Protein AF-A0A4Y7LC06-F1 (afdb_monomer_lite)

Structure (mmCIF, N/CA/C/O backbone):
data_AF-A0A4Y7LC06-F1
#
_entry.id   AF-A0A4Y7LC06-F1
#
loop_
_atom_site.group_PDB
_atom_site.id
_atom_site.type_symbol
_atom_site.label_atom_id
_atom_site.label_alt_id
_atom_site.label_comp_id
_atom_site.label_asym_id
_atom_site.label_entity_id
_atom_site.label_seq_id
_atom_site.pdbx_PDB_ins_code
_atom_site.Cartn_x
_atom_site.Cartn_y
_atom_site.Cartn_z
_atom_site.occupancy
_atom_site.B_iso_or_equiv
_atom_site.auth_seq_id
_atom_site.auth_comp_id
_atom_site.auth_asym_id
_atom_site.auth_atom_id
_atom_site.pdbx_PDB_model_num
ATOM 1 N N . MET A 1 1 ? 37.841 -42.557 -13.475 1.00 41.66 1 MET A N 1
ATOM 2 C CA . MET A 1 1 ? 38.876 -41.665 -14.045 1.00 41.66 1 MET A CA 1
ATOM 3 C C . MET A 1 1 ? 38.587 -40.273 -13.483 1.00 41.66 1 MET A C 1
ATOM 5 O O . MET A 1 1 ? 37.568 -39.723 -13.863 1.00 41.66 1 MET A O 1
ATOM 9 N N . ALA A 1 2 ? 39.237 -39.720 -12.454 1.00 34.81 2 ALA A N 1
ATOM 10 C CA . ALA A 1 2 ? 40.499 -40.018 -11.750 1.00 34.81 2 ALA A CA 1
ATOM 11 C C . ALA A 1 2 ? 41.802 -39.528 -12.432 1.00 34.81 2 ALA A C 1
ATOM 13 O O . ALA A 1 2 ? 42.422 -40.303 -13.153 1.00 34.81 2 ALA A O 1
ATOM 14 N N . ALA A 1 3 ? 42.177 -38.262 -12.164 1.00 33.59 3 ALA A N 1
ATOM 15 C CA . ALA A 1 3 ? 43.531 -37.651 -12.100 1.00 33.59 3 ALA A CA 1
ATOM 16 C C . ALA A 1 3 ? 43.371 -36.160 -11.667 1.00 33.59 3 ALA A C 1
ATOM 18 O O . ALA A 1 3 ? 42.481 -35.518 -12.215 1.00 33.59 3 ALA A O 1
ATOM 19 N N . THR A 1 4 ? 44.034 -35.483 -10.708 1.00 39.62 4 THR A N 1
ATOM 20 C CA . THR A 1 4 ? 45.055 -35.748 -9.652 1.00 39.62 4 THR A CA 1
ATOM 21 C C . THR A 1 4 ? 46.545 -35.395 -9.876 1.00 39.62 4 THR A C 1
ATOM 23 O O . THR A 1 4 ? 47.398 -36.266 -9.719 1.00 39.62 4 THR A O 1
ATOM 26 N N . SER A 1 5 ? 46.881 -34.108 -10.084 1.00 36.34 5 SER A N 1
ATOM 27 C CA . SER A 1 5 ? 48.151 -33.493 -9.607 1.00 36.34 5 SER A CA 1
ATOM 28 C C . SER A 1 5 ? 48.035 -31.951 -9.513 1.00 36.34 5 SER A C 1
ATOM 30 O O . SER A 1 5 ? 47.376 -31.363 -10.361 1.00 36.34 5 SER A O 1
ATOM 32 N N . SER A 1 6 ? 48.500 -31.170 -8.520 1.00 37.31 6 SER A N 1
ATOM 33 C CA . SER A 1 6 ? 49.391 -31.287 -7.336 1.00 37.31 6 SER A CA 1
ATOM 34 C C . SER A 1 6 ? 50.893 -30.992 -7.534 1.00 37.31 6 SER A C 1
ATOM 36 O O . SER A 1 6 ? 51.572 -31.807 -8.149 1.00 37.31 6 SER A O 1
ATOM 38 N N . LEU A 1 7 ? 51.374 -29.887 -6.924 1.00 32.91 7 LEU A N 1
ATOM 39 C CA . LEU A 1 7 ? 52.716 -29.520 -6.371 1.00 32.91 7 LEU A CA 1
ATOM 40 C C . LEU A 1 7 ? 52.819 -27.960 -6.411 1.00 32.91 7 LEU A C 1
ATOM 42 O O . LEU A 1 7 ? 52.351 -27.375 -7.379 1.00 32.91 7 LEU A O 1
ATOM 46 N N . GLN A 1 8 ? 53.205 -27.163 -5.394 1.00 36.34 8 GLN A N 1
ATOM 47 C CA . GLN A 1 8 ? 54.357 -27.153 -4.455 1.00 36.34 8 GLN A CA 1
ATOM 48 C C . GLN A 1 8 ? 55.712 -26.855 -5.146 1.00 36.34 8 GLN A C 1
ATOM 50 O O . GLN A 1 8 ? 55.973 -27.402 -6.205 1.00 36.34 8 GLN A O 1
ATOM 55 N N . SER A 1 9 ? 56.649 -26.044 -4.616 1.00 33.81 9 SER A N 1
ATOM 56 C CA . SER A 1 9 ? 56.829 -25.42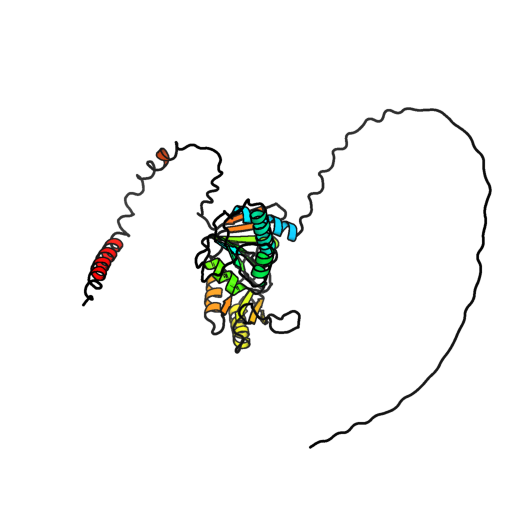0 -3.275 1.00 33.81 9 SER A CA 1
ATOM 57 C C . SER A 1 9 ? 57.890 -24.275 -3.293 1.00 33.81 9 SER A C 1
ATOM 59 O O . SER A 1 9 ? 58.442 -23.995 -4.352 1.00 33.81 9 SER A O 1
ATOM 61 N N . ARG A 1 10 ? 58.250 -23.746 -2.097 1.00 34.06 10 ARG A N 1
ATOM 62 C CA . ARG A 1 10 ? 59.425 -22.897 -1.710 1.00 34.06 10 A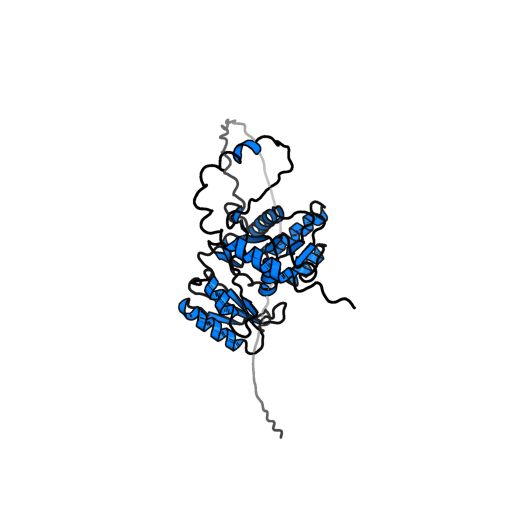RG A CA 1
ATOM 63 C C . ARG A 1 10 ? 59.182 -21.369 -1.753 1.00 34.06 10 ARG A C 1
ATOM 65 O O . ARG A 1 10 ? 58.688 -20.884 -2.756 1.00 34.06 10 ARG A O 1
ATOM 72 N N . THR A 1 11 ? 59.322 -20.552 -0.686 1.00 33.53 11 THR A N 1
ATOM 73 C CA . THR A 1 11 ? 60.319 -20.372 0.425 1.00 33.53 11 THR A CA 1
ATOM 74 C C . THR A 1 11 ? 61.598 -19.634 -0.034 1.00 33.53 11 THR A C 1
ATOM 76 O O . THR A 1 11 ? 62.078 -19.970 -1.106 1.00 33.53 11 THR A O 1
ATOM 79 N N . SER A 1 12 ? 62.244 -18.702 0.697 1.00 33.72 12 SER A N 1
ATOM 80 C CA . SER A 1 12 ? 62.282 -18.417 2.156 1.00 33.72 12 SER A CA 1
ATOM 81 C C . SER A 1 12 ? 62.932 -17.046 2.523 1.00 33.72 12 SER A C 1
ATOM 83 O O . SER A 1 12 ? 63.690 -16.507 1.729 1.00 33.72 12 SER A O 1
ATOM 85 N N . SER A 1 13 ? 62.805 -16.628 3.806 1.00 33.72 13 SER A N 1
ATOM 86 C CA . SER A 1 13 ? 63.851 -15.928 4.619 1.00 33.72 13 SER A CA 1
ATOM 87 C C . SER A 1 13 ? 64.182 -14.431 4.327 1.00 33.72 13 SER A C 1
ATOM 89 O O . SER A 1 13 ? 64.109 -14.013 3.184 1.00 33.72 13 SER A O 1
ATOM 91 N N . LEU A 1 14 ? 64.621 -13.561 5.269 1.00 33.22 14 LEU A N 1
ATOM 92 C CA . LEU A 1 14 ? 64.774 -13.598 6.750 1.00 33.22 14 LEU A CA 1
ATOM 93 C C . LEU A 1 14 ? 65.149 -12.189 7.321 1.00 33.22 14 LEU A C 1
ATOM 95 O O . LEU A 1 14 ? 65.617 -11.350 6.561 1.00 33.22 14 LEU A O 1
ATOM 99 N N . LYS A 1 15 ? 65.132 -12.040 8.670 1.00 32.53 15 LYS A N 1
ATOM 100 C CA . LYS A 1 15 ? 65.885 -11.058 9.526 1.00 32.53 15 LYS A CA 1
ATOM 101 C C . LYS A 1 15 ? 65.464 -9.559 9.510 1.00 32.53 15 LYS A C 1
ATOM 103 O O . LYS A 1 15 ? 64.993 -9.073 8.497 1.00 32.53 15 LYS A O 1
ATOM 108 N N . SER A 1 16 ? 65.660 -8.748 10.574 1.00 32.84 16 SER A N 1
ATOM 109 C CA . SER A 1 16 ? 65.869 -9.006 12.031 1.00 32.84 16 SER A CA 1
ATOM 110 C C . SER A 1 16 ? 65.991 -7.711 12.879 1.00 32.84 16 SER A C 1
ATOM 112 O O . SER A 1 16 ? 66.685 -6.811 12.424 1.00 32.84 16 SER A O 1
ATOM 114 N N . ALA A 1 17 ? 65.552 -7.742 14.159 1.00 32.31 17 ALA A N 1
ATOM 115 C CA . ALA A 1 17 ? 66.131 -7.013 15.329 1.00 32.31 17 ALA A CA 1
ATOM 116 C C . ALA A 1 17 ? 66.090 -5.445 15.348 1.00 32.31 17 ALA A C 1
ATOM 118 O O . ALA A 1 17 ? 65.985 -4.824 14.305 1.00 32.31 17 ALA A O 1
ATOM 119 N N . SER A 1 18 ? 66.183 -4.703 16.475 1.00 32.09 18 SER A N 1
ATOM 120 C CA . SER A 1 18 ? 66.097 -5.004 17.928 1.00 32.09 18 SER A CA 1
ATOM 121 C C . SER A 1 18 ? 65.899 -3.724 18.784 1.00 32.09 18 SER A C 1
ATOM 123 O O . SER A 1 18 ? 66.402 -2.675 18.414 1.00 32.09 18 SER A O 1
ATOM 125 N N . ARG A 1 19 ? 65.281 -3.876 19.975 1.00 32.53 19 ARG A N 1
ATOM 126 C CA . ARG A 1 19 ? 65.479 -3.157 21.275 1.00 32.53 19 ARG A CA 1
ATOM 127 C C . ARG A 1 19 ? 65.781 -1.635 21.328 1.00 32.53 19 ARG A C 1
ATOM 129 O O . ARG A 1 19 ? 66.843 -1.215 20.891 1.00 32.53 19 ARG A O 1
ATOM 136 N N . SER A 1 20 ? 65.050 -0.904 22.190 1.00 30.00 20 SER A N 1
ATOM 137 C CA . SER A 1 20 ? 65.580 -0.437 23.503 1.00 30.00 20 SER A CA 1
ATOM 138 C C . SER A 1 20 ? 64.478 0.096 24.455 1.00 30.00 20 SER A C 1
ATOM 140 O O . SER A 1 20 ? 63.329 0.236 24.047 1.00 30.00 20 SER A O 1
ATOM 142 N N . ILE A 1 21 ? 64.830 0.358 25.723 1.00 33.25 21 ILE A N 1
ATOM 143 C CA . ILE A 1 21 ? 63.991 0.833 26.855 1.00 33.25 21 ILE A CA 1
ATOM 144 C C . ILE A 1 21 ? 64.755 1.957 27.585 1.00 33.25 21 ILE A C 1
ATOM 146 O O . ILE A 1 21 ? 65.973 1.838 27.675 1.00 33.25 21 ILE A O 1
ATOM 150 N N . TYR A 1 22 ? 64.091 2.971 28.172 1.00 32.50 22 TYR A N 1
ATOM 151 C CA . TYR A 1 22 ? 64.662 3.765 29.286 1.00 32.50 22 TYR A CA 1
ATOM 152 C C . TYR A 1 22 ? 63.609 4.454 30.190 1.00 32.50 22 TYR A C 1
ATOM 154 O O . TYR A 1 22 ? 62.507 4.765 29.744 1.00 32.50 22 TYR A O 1
ATOM 162 N N . ASN A 1 23 ? 63.983 4.703 31.458 1.00 32.28 23 ASN A N 1
ATOM 163 C CA . ASN A 1 23 ? 63.172 5.277 32.559 1.00 32.28 23 ASN A CA 1
ATOM 164 C C . ASN A 1 23 ? 63.919 6.522 33.161 1.00 32.28 23 ASN A C 1
ATOM 166 O O . ASN A 1 23 ? 64.975 6.866 32.639 1.00 32.28 23 ASN A O 1
ATOM 170 N N . ASN A 1 24 ? 63.542 7.248 34.236 1.00 33.00 24 ASN A N 1
ATOM 171 C CA . ASN A 1 24 ? 62.557 7.079 35.327 1.00 33.00 24 ASN A CA 1
ATOM 172 C C . ASN A 1 24 ? 62.270 8.431 36.062 1.00 33.00 24 ASN A C 1
ATOM 174 O O . ASN A 1 24 ? 63.055 9.363 35.922 1.00 33.00 24 ASN A O 1
ATOM 178 N N . GLY A 1 25 ? 61.258 8.485 36.949 1.00 30.22 25 GLY A N 1
ATOM 179 C CA . GLY A 1 25 ? 61.059 9.539 37.980 1.00 30.22 25 GLY A CA 1
ATOM 180 C C . GLY A 1 25 ? 60.097 10.680 37.581 1.00 30.22 25 GLY A C 1
ATOM 181 O O . GLY A 1 25 ? 60.185 11.166 36.463 1.00 30.22 25 GLY A O 1
ATOM 182 N N . ILE A 1 26 ? 59.099 11.161 38.351 1.00 33.81 26 ILE A N 1
ATOM 183 C CA . ILE A 1 26 ? 58.617 11.018 39.758 1.00 33.81 26 ILE A CA 1
ATOM 184 C C . ILE A 1 26 ? 59.292 11.903 40.839 1.00 33.81 26 ILE A C 1
ATOM 186 O O . ILE A 1 26 ? 60.291 11.484 41.416 1.00 33.81 26 ILE A O 1
ATOM 190 N N . SER A 1 27 ? 58.654 13.042 41.200 1.00 31.34 27 SER A N 1
ATOM 191 C CA . SER A 1 27 ? 58.489 13.690 42.551 1.00 31.34 27 SER A CA 1
ATOM 192 C C . SER A 1 27 ? 58.108 15.192 42.395 1.00 31.34 27 SER A C 1
ATOM 194 O O . SER A 1 27 ? 58.502 15.772 41.393 1.00 31.34 27 SER A O 1
ATOM 196 N N . ARG A 1 28 ? 57.245 15.894 43.171 1.00 33.03 28 ARG A N 1
ATOM 197 C CA . ARG A 1 28 ? 56.933 16.009 44.633 1.00 33.03 28 ARG A CA 1
ATOM 198 C C . ARG A 1 28 ? 57.889 16.981 45.382 1.00 33.03 28 ARG A C 1
ATOM 200 O O . ARG A 1 28 ? 59.085 16.821 45.203 1.00 33.03 28 ARG A O 1
ATOM 207 N N . LEU A 1 29 ? 57.479 17.960 46.225 1.00 31.02 29 LEU A N 1
ATOM 208 C CA . LEU A 1 29 ? 56.162 18.419 46.766 1.00 31.02 29 LEU A CA 1
ATOM 209 C C . LEU A 1 29 ? 56.228 19.878 47.364 1.00 31.02 29 LEU A C 1
ATOM 211 O O . LEU A 1 29 ? 57.275 20.238 47.877 1.00 31.02 29 LEU A O 1
ATOM 215 N N . ILE A 1 30 ? 55.117 20.658 47.309 1.00 34.25 30 ILE A N 1
ATOM 216 C CA . ILE A 1 30 ? 54.429 21.514 48.355 1.00 34.25 30 ILE A CA 1
ATOM 217 C C . ILE A 1 30 ? 55.247 22.207 49.504 1.00 34.25 30 ILE A C 1
ATOM 219 O O . ILE A 1 30 ? 56.066 21.506 50.089 1.00 34.25 30 ILE A O 1
ATOM 223 N N . PRO A 1 31 ? 54.912 23.431 50.042 1.00 54.59 31 PRO A N 1
ATOM 224 C CA . PRO A 1 31 ? 54.140 24.627 49.576 1.00 54.59 31 PRO A CA 1
ATOM 225 C C . PRO A 1 31 ? 54.774 26.005 50.011 1.00 54.59 31 PRO A C 1
ATOM 227 O O . PRO A 1 31 ? 55.947 26.042 50.355 1.00 54.59 31 PRO A O 1
ATOM 230 N N . HIS A 1 32 ? 54.013 27.129 50.044 1.00 32.09 32 HIS A N 1
ATOM 231 C CA . HIS A 1 32 ? 53.816 28.048 51.214 1.00 32.09 32 HIS A CA 1
ATOM 232 C C . HIS A 1 32 ? 52.899 29.273 50.882 1.00 32.09 32 HIS A C 1
ATOM 234 O O . HIS A 1 32 ? 52.640 29.547 49.713 1.00 32.09 32 HIS A O 1
ATOM 240 N N . SER A 1 33 ? 52.385 29.985 51.907 1.00 33.66 33 SER A N 1
ATOM 241 C CA . SER A 1 33 ? 51.390 31.102 51.857 1.00 33.66 33 SER A CA 1
ATOM 242 C C . SER A 1 33 ? 51.498 31.981 53.136 1.00 33.66 33 SER A C 1
ATOM 244 O O . SER A 1 33 ? 52.243 31.563 54.026 1.00 33.66 33 SER A O 1
ATOM 246 N N . PRO A 1 34 ? 50.699 33.061 53.379 1.00 59.28 34 PRO A N 1
ATOM 247 C CA . PRO A 1 34 ? 49.912 33.980 52.525 1.00 59.28 34 PRO A CA 1
ATOM 248 C C . PRO A 1 34 ? 50.381 35.467 52.726 1.00 59.28 34 PRO A C 1
ATOM 250 O O . PRO A 1 34 ? 51.534 35.648 53.118 1.00 59.28 34 PRO A O 1
ATOM 253 N N . PRO A 1 35 ? 49.581 36.539 52.460 1.00 43.22 35 PRO A N 1
ATOM 254 C CA . PRO A 1 35 ? 48.642 37.055 53.485 1.00 43.22 35 PRO A CA 1
ATOM 255 C C . PRO A 1 35 ? 47.345 37.738 52.958 1.00 43.22 35 PRO A C 1
ATOM 257 O O . PRO A 1 35 ? 47.127 37.899 51.761 1.00 43.22 35 PRO A O 1
ATOM 260 N N . SER A 1 36 ? 46.479 38.157 53.890 1.00 32.28 36 SER A N 1
ATOM 261 C CA . SER A 1 36 ? 45.318 39.060 53.713 1.00 32.28 36 SER A CA 1
ATOM 262 C C . SER A 1 36 ? 45.717 40.531 54.026 1.00 32.28 36 SER A C 1
ATOM 264 O O . SER A 1 36 ? 46.860 40.761 54.404 1.00 32.28 36 SER A O 1
ATOM 266 N N . THR A 1 37 ? 44.934 41.615 53.879 1.00 32.94 37 THR A N 1
ATOM 267 C CA . THR A 1 37 ? 43.474 41.899 53.870 1.00 32.94 37 THR A CA 1
ATOM 268 C C . THR A 1 37 ? 43.180 43.201 53.089 1.00 32.94 37 THR A C 1
ATOM 270 O O . THR A 1 37 ? 44.091 44.006 52.927 1.00 32.94 37 THR A O 1
ATOM 273 N N . LEU A 1 38 ? 41.913 43.468 52.712 1.00 30.36 38 LEU A N 1
ATOM 274 C CA . LEU A 1 38 ? 41.230 44.776 52.901 1.00 30.36 38 LEU A CA 1
ATOM 275 C C . LEU A 1 38 ? 39.738 44.726 52.484 1.00 30.36 38 LEU A C 1
ATOM 277 O O . LEU A 1 38 ? 39.325 43.845 51.733 1.00 30.36 38 LEU A O 1
ATOM 281 N N . LYS A 1 39 ? 38.925 45.672 52.981 1.00 36.88 39 LYS A N 1
ATOM 282 C CA . LYS A 1 39 ? 37.512 45.915 52.603 1.00 36.88 39 LYS A CA 1
ATOM 283 C C . LYS A 1 39 ? 37.340 47.381 52.194 1.00 36.88 39 LYS A C 1
ATOM 285 O O . LYS A 1 39 ? 37.920 48.235 52.856 1.00 36.88 39 LYS A O 1
ATOM 290 N N . LEU A 1 40 ? 36.456 47.688 51.240 1.00 32.84 40 LEU A N 1
ATOM 291 C CA . LEU A 1 40 ? 35.862 49.030 51.105 1.00 32.84 40 LEU A CA 1
ATOM 292 C C . LEU A 1 40 ? 34.395 48.966 50.620 1.00 32.84 40 LEU A C 1
ATOM 294 O O . LEU A 1 40 ? 33.858 47.876 50.436 1.00 32.84 40 LEU A O 1
ATOM 298 N N . HIS A 1 41 ? 33.724 50.121 50.544 1.00 31.56 41 HIS A N 1
ATOM 299 C CA . HIS A 1 41 ? 32.260 50.248 50.655 1.00 31.56 41 HIS A CA 1
ATOM 300 C C . HIS A 1 41 ? 31.473 50.384 49.331 1.00 31.56 41 HIS A C 1
ATOM 302 O O . HIS A 1 41 ? 32.032 50.527 48.248 1.00 31.56 41 HIS A O 1
ATOM 308 N N . HIS A 1 42 ? 30.142 50.324 49.473 1.00 34.62 42 HIS A N 1
ATOM 309 C CA . HIS A 1 42 ? 29.103 50.414 48.442 1.00 34.62 42 HIS A CA 1
ATOM 310 C C . HIS A 1 42 ? 29.256 51.540 47.403 1.00 34.62 42 HIS A C 1
ATOM 312 O O . HIS A 1 42 ? 29.542 52.682 47.747 1.00 34.62 42 HIS A O 1
ATOM 318 N N . HIS A 1 43 ? 28.775 51.252 46.190 1.00 34.88 43 HIS A N 1
ATOM 319 C CA . HIS A 1 43 ? 27.889 52.166 45.464 1.00 34.88 43 HIS A CA 1
ATOM 320 C C . HIS A 1 43 ? 26.713 51.378 44.870 1.00 34.88 43 HIS A C 1
ATOM 322 O O . HIS A 1 43 ? 26.908 50.399 44.155 1.00 34.88 43 HIS A O 1
ATOM 328 N N . THR A 1 44 ? 25.483 51.796 45.165 1.00 37.56 44 THR A N 1
ATOM 329 C CA . THR A 1 44 ? 24.260 51.238 44.568 1.00 37.56 44 THR A CA 1
ATOM 330 C C . THR A 1 44 ? 23.894 52.017 43.310 1.00 37.56 44 THR A C 1
ATOM 332 O O . THR A 1 44 ? 23.539 53.191 43.405 1.00 37.56 44 THR A O 1
ATOM 335 N N . GLN A 1 45 ? 23.932 51.369 42.145 1.00 40.94 45 GLN A N 1
ATOM 336 C CA . GLN A 1 45 ? 23.307 51.886 40.924 1.00 40.94 45 GLN A CA 1
ATOM 337 C C . GLN A 1 45 ? 22.006 51.125 40.649 1.00 40.94 45 GLN A C 1
ATOM 339 O O . GLN A 1 45 ? 21.982 49.896 40.659 1.00 40.94 45 GLN A O 1
ATOM 344 N N . SER A 1 46 ? 20.917 51.856 40.415 1.00 39.53 46 SER A N 1
ATOM 345 C CA . SER A 1 46 ? 19.606 51.290 40.088 1.00 39.53 46 SER A CA 1
ATOM 346 C C . SER A 1 46 ? 19.559 50.839 38.626 1.00 39.53 46 SER A C 1
ATOM 348 O O . SER A 1 46 ? 19.454 51.672 37.723 1.00 39.53 46 SER A O 1
ATOM 350 N N . SER A 1 47 ? 19.609 49.531 38.377 1.00 39.62 47 SER A N 1
ATOM 351 C CA . SER A 1 47 ? 19.431 48.977 37.034 1.00 39.62 47 SER A CA 1
ATOM 352 C C . SER A 1 47 ? 17.956 49.017 36.619 1.00 39.62 47 SER A C 1
ATOM 354 O O . SER A 1 47 ? 17.093 48.378 37.223 1.00 39.62 47 SER A O 1
ATOM 356 N N . LEU A 1 48 ? 17.654 49.765 35.556 1.00 39.03 48 LEU A N 1
ATOM 357 C CA . LEU A 1 48 ? 16.336 49.739 34.923 1.00 39.03 48 LEU A CA 1
ATOM 358 C C . LEU A 1 48 ? 16.147 48.385 34.229 1.00 39.03 48 LEU A C 1
ATOM 360 O O . LEU A 1 48 ? 16.841 48.067 33.264 1.00 39.03 48 LEU A O 1
ATOM 364 N N . SER A 1 49 ? 15.215 47.574 34.733 1.00 42.50 49 SER A N 1
ATOM 365 C CA . SER A 1 49 ? 14.949 46.240 34.192 1.00 42.50 49 SER A CA 1
ATOM 366 C C . SER A 1 49 ? 14.179 46.332 32.871 1.00 42.50 49 SER A C 1
ATOM 368 O O . SER A 1 49 ? 12.948 46.394 32.843 1.00 42.50 49 SER A O 1
ATOM 370 N N . ILE A 1 50 ? 14.916 46.339 31.758 1.00 46.88 50 ILE A N 1
ATOM 371 C CA . ILE A 1 50 ? 14.342 46.121 30.430 1.00 46.88 50 ILE A CA 1
ATOM 372 C C . ILE A 1 50 ? 13.832 44.678 30.390 1.00 46.88 50 ILE A C 1
ATOM 374 O O . ILE A 1 50 ? 14.619 43.731 30.397 1.00 46.88 50 ILE A O 1
ATOM 378 N N . LYS A 1 51 ? 12.507 44.502 30.335 1.00 47.59 51 LYS A N 1
ATOM 379 C CA . LYS A 1 51 ? 11.901 43.195 30.066 1.00 47.59 51 LYS A CA 1
ATOM 380 C C . LYS A 1 51 ? 12.261 42.775 28.643 1.00 47.59 51 LYS A C 1
ATOM 382 O O . LYS A 1 51 ? 11.651 43.247 27.686 1.00 47.59 51 LYS A O 1
ATOM 387 N N . ALA A 1 52 ? 13.243 41.887 28.513 1.00 45.53 52 ALA A N 1
ATOM 388 C CA . ALA A 1 52 ? 13.482 41.188 27.263 1.00 45.53 52 ALA A CA 1
ATOM 389 C C . ALA A 1 52 ? 12.204 40.432 26.875 1.00 45.53 52 ALA A C 1
ATOM 391 O O . ALA A 1 52 ? 11.689 39.634 27.662 1.00 45.53 52 ALA A O 1
ATOM 392 N N . PHE A 1 53 ? 11.688 40.685 25.672 1.00 46.53 53 PHE A N 1
ATOM 393 C CA . PHE A 1 53 ? 10.679 39.811 25.090 1.00 46.53 53 PHE A CA 1
ATOM 394 C C . PHE A 1 53 ? 11.328 38.445 24.884 1.00 46.53 53 PHE A C 1
ATOM 396 O O . PHE A 1 53 ? 12.334 38.333 24.181 1.00 46.53 53 PHE A O 1
ATOM 403 N N . SER A 1 54 ? 10.771 37.414 25.514 1.00 50.94 54 SER A N 1
ATOM 404 C CA . SER A 1 54 ? 11.175 36.035 25.264 1.00 50.94 54 SER A CA 1
ATOM 405 C C . SER A 1 54 ? 10.980 35.732 23.782 1.00 50.94 54 SER A C 1
ATOM 407 O O . SER A 1 54 ? 9.853 35.805 23.285 1.00 50.94 54 SER A O 1
ATOM 409 N N . SER A 1 55 ? 12.065 35.389 23.089 1.00 52.56 55 SER A N 1
ATOM 410 C CA . SER A 1 55 ? 12.002 34.830 21.739 1.00 52.56 55 SER A CA 1
ATOM 411 C C . SER A 1 55 ? 11.000 33.670 21.704 1.00 52.56 55 SER A C 1
ATOM 413 O O . SER A 1 55 ? 10.981 32.893 22.667 1.00 52.56 55 SER A O 1
ATOM 415 N N . PRO A 1 56 ? 10.194 33.513 20.635 1.00 53.91 56 PRO A N 1
ATOM 416 C CA . PRO A 1 56 ? 9.319 32.355 20.509 1.00 53.91 56 PRO A CA 1
ATOM 417 C C . PRO A 1 56 ? 10.151 31.080 20.670 1.00 53.91 56 PRO A C 1
ATOM 419 O O . PRO A 1 56 ? 11.228 30.954 20.082 1.00 53.91 56 PRO A O 1
ATOM 422 N N . SER A 1 57 ? 9.674 30.161 21.510 1.00 50.03 57 SER A N 1
ATOM 423 C CA . SER A 1 57 ? 10.308 28.855 21.696 1.00 50.03 57 SER A CA 1
ATOM 424 C C . SER A 1 57 ? 10.449 28.168 20.336 1.00 50.03 57 SER A C 1
ATOM 426 O O . SER A 1 57 ? 9.468 28.179 19.585 1.00 50.03 57 SER A O 1
ATOM 428 N N . PRO A 1 58 ? 11.608 27.570 20.005 1.00 56.84 58 PRO A N 1
ATOM 429 C CA . PRO A 1 58 ? 11.781 26.906 18.721 1.00 56.84 58 PRO A CA 1
ATOM 430 C C . PRO A 1 58 ? 10.719 25.817 18.565 1.00 56.84 58 PRO A C 1
ATOM 432 O O . PRO A 1 58 ? 10.602 24.933 19.416 1.00 56.84 58 PRO A O 1
ATOM 435 N N . THR A 1 59 ? 9.933 25.903 17.491 1.00 60.16 59 THR A N 1
ATOM 436 C CA . THR A 1 59 ? 8.933 24.892 17.141 1.00 60.16 59 THR A CA 1
ATOM 437 C C . THR A 1 59 ? 9.622 23.525 17.081 1.00 60.16 59 THR A C 1
ATOM 439 O O . THR A 1 59 ? 10.670 23.427 16.433 1.00 60.16 59 THR A O 1
ATOM 442 N N . PRO A 1 60 ? 9.102 22.480 17.753 1.00 70.25 60 PRO A N 1
ATOM 443 C CA . PRO A 1 60 ? 9.752 21.177 17.759 1.00 70.25 60 PRO A CA 1
ATOM 444 C C . PRO A 1 60 ? 9.887 20.651 16.327 1.00 70.25 60 PRO A C 1
ATOM 446 O O . PRO A 1 60 ? 8.917 20.618 15.570 1.00 70.25 60 PRO A O 1
ATOM 449 N N . ILE A 1 61 ? 11.106 20.257 15.956 1.00 81.31 61 ILE A N 1
ATOM 450 C CA . ILE A 1 61 ? 11.396 19.687 14.640 1.00 81.31 61 ILE A CA 1
ATOM 451 C C . ILE A 1 61 ? 10.820 18.270 14.622 1.00 81.31 61 ILE A C 1
ATOM 453 O O . ILE A 1 61 ? 11.430 17.349 15.160 1.00 81.31 61 ILE A O 1
ATOM 457 N N . LEU A 1 62 ? 9.635 18.117 14.030 1.00 85.75 62 LEU A N 1
ATOM 458 C CA . LEU A 1 62 ? 8.974 16.823 13.874 1.00 85.75 62 LEU A CA 1
ATOM 459 C C . LEU A 1 62 ? 9.831 15.896 13.002 1.00 85.75 62 LEU A C 1
ATOM 461 O O . LEU A 1 62 ? 10.240 16.268 11.898 1.00 85.75 62 LEU A O 1
ATOM 465 N N . THR A 1 63 ? 10.094 14.686 13.491 1.00 90.62 63 THR A N 1
ATOM 466 C CA . THR A 1 63 ? 10.717 13.622 12.697 1.00 90.62 63 THR A CA 1
ATOM 467 C C . THR A 1 63 ? 9.686 12.956 11.782 1.00 90.62 63 THR A C 1
ATOM 469 O O . THR A 1 63 ? 8.477 13.129 11.947 1.00 90.62 63 THR A O 1
ATOM 472 N N . GLN A 1 64 ? 10.138 12.144 10.819 1.00 87.12 64 GLN A N 1
ATOM 473 C CA . GLN A 1 64 ? 9.210 11.400 9.960 1.00 87.12 64 GLN A CA 1
ATOM 474 C C . GLN A 1 64 ? 8.329 10.428 10.767 1.00 87.12 64 GLN A C 1
ATOM 476 O O . GLN A 1 64 ? 7.175 10.214 10.409 1.00 87.12 64 GLN A O 1
ATOM 481 N N . ASP A 1 65 ? 8.838 9.859 11.863 1.00 90.19 65 ASP A N 1
ATOM 482 C CA . ASP A 1 65 ? 8.062 8.944 12.707 1.00 90.19 65 ASP A CA 1
ATOM 483 C C . ASP A 1 65 ? 7.071 9.693 13.615 1.00 90.19 65 ASP A C 1
ATOM 485 O O . ASP A 1 65 ? 5.977 9.181 13.853 1.00 90.19 65 ASP A O 1
ATOM 489 N N . ASP A 1 66 ? 7.367 10.939 14.012 1.00 91.62 66 ASP A N 1
ATOM 490 C CA . ASP A 1 66 ? 6.366 11.823 14.628 1.00 91.62 66 ASP A CA 1
ATOM 491 C C . ASP A 1 66 ? 5.223 12.117 13.646 1.00 91.62 66 ASP A C 1
ATOM 493 O O . ASP A 1 66 ? 4.057 11.988 14.011 1.00 91.62 66 ASP A O 1
ATOM 497 N N . LEU A 1 67 ? 5.535 12.444 12.383 1.00 90.69 67 LEU A N 1
ATOM 498 C CA . LEU A 1 67 ? 4.522 12.673 11.342 1.00 90.69 67 LEU A CA 1
ATOM 499 C C . LEU A 1 67 ? 3.675 11.416 11.083 1.00 90.69 67 LEU A C 1
ATOM 501 O O . LEU A 1 67 ? 2.448 11.506 11.045 1.00 90.69 67 LEU A O 1
ATOM 505 N N . LYS A 1 68 ? 4.293 10.231 10.987 1.00 89.69 68 LYS A N 1
ATOM 506 C CA . LYS A 1 68 ? 3.570 8.952 10.854 1.00 89.69 68 LYS A CA 1
ATOM 507 C C . LYS A 1 68 ? 2.648 8.686 12.040 1.00 89.69 68 LYS A C 1
ATOM 509 O O . LYS A 1 68 ? 1.507 8.272 11.836 1.00 89.69 68 LYS A O 1
ATOM 514 N N . LYS A 1 69 ? 3.114 8.939 13.267 1.00 92.25 69 LYS A N 1
ATOM 515 C CA . LYS A 1 69 ? 2.294 8.793 14.473 1.00 92.25 69 LYS A CA 1
ATOM 516 C C . LYS A 1 69 ? 1.128 9.782 14.479 1.00 92.25 69 LYS A C 1
ATOM 518 O O . LYS A 1 69 ? 0.002 9.374 14.728 1.00 92.25 69 LYS A O 1
ATOM 523 N N . ILE A 1 70 ? 1.371 11.043 14.133 1.00 92.31 70 ILE A N 1
ATOM 524 C CA . ILE A 1 70 ? 0.346 12.089 14.029 1.00 92.31 70 ILE A CA 1
ATOM 525 C C . ILE A 1 70 ? -0.717 11.726 12.970 1.00 92.31 70 ILE A C 1
ATOM 527 O O . ILE A 1 70 ? -1.914 11.875 13.225 1.00 92.31 70 ILE A O 1
ATOM 531 N N . ALA A 1 71 ? -0.315 11.191 11.810 1.00 90.88 71 ALA A N 1
ATOM 532 C CA . ALA A 1 71 ? -1.246 10.671 10.804 1.00 90.88 71 ALA A CA 1
ATOM 533 C C . ALA A 1 71 ? -2.060 9.475 11.335 1.00 90.88 71 ALA A C 1
ATOM 535 O O . ALA A 1 71 ? -3.263 9.391 11.088 1.00 90.88 71 ALA A O 1
ATOM 536 N N . ALA A 1 72 ? -1.432 8.575 12.097 1.00 89.19 72 ALA A N 1
ATOM 537 C CA . ALA A 1 72 ? -2.087 7.412 12.688 1.00 89.19 72 ALA A CA 1
ATOM 538 C C . ALA A 1 72 ? -3.081 7.769 13.809 1.00 89.19 72 ALA A C 1
ATOM 540 O O . ALA A 1 72 ? -4.199 7.252 13.813 1.00 89.19 72 ALA A O 1
ATOM 541 N N . ASP A 1 73 ? -2.718 8.688 14.710 1.00 93.31 73 ASP A N 1
ATOM 542 C CA . ASP A 1 73 ? -3.612 9.239 15.736 1.00 93.31 73 ASP A CA 1
ATOM 543 C C . ASP A 1 73 ? -4.829 9.928 15.077 1.00 93.31 73 ASP A C 1
ATOM 545 O O . ASP A 1 73 ? -5.958 9.769 15.541 1.00 93.31 73 ASP A O 1
ATOM 549 N N . LYS A 1 74 ? -4.645 10.602 13.928 1.00 95.12 74 LYS A N 1
ATOM 550 C CA . LYS A 1 74 ? -5.762 11.155 13.139 1.00 95.12 74 LYS A CA 1
ATOM 551 C C . LYS A 1 74 ? -6.596 10.084 12.422 1.00 95.12 74 LYS A C 1
ATOM 553 O O . LYS A 1 74 ? -7.791 10.279 12.215 1.00 95.12 74 LYS A O 1
ATOM 558 N N . ALA A 1 75 ? -6.007 8.949 12.054 1.00 94.00 75 ALA A N 1
ATOM 559 C CA . ALA A 1 75 ? -6.713 7.865 11.373 1.00 94.00 75 ALA A CA 1
ATOM 560 C C . ALA A 1 75 ? -7.619 7.051 12.306 1.00 94.00 75 ALA A C 1
ATOM 562 O O . ALA A 1 75 ? -8.713 6.649 11.903 1.00 94.00 75 ALA A O 1
ATOM 563 N N . VAL A 1 76 ? -7.231 6.855 13.571 1.00 94.88 76 VAL A N 1
ATOM 564 C CA . VAL A 1 76 ? -8.098 6.159 14.539 1.00 94.88 76 VAL A CA 1
ATOM 565 C C . VAL A 1 76 ? -9.353 6.956 14.913 1.00 94.88 76 VAL A C 1
ATOM 567 O O . VAL A 1 76 ? -10.338 6.352 15.329 1.00 94.88 76 VAL A O 1
ATOM 570 N N . GLU A 1 77 ? -9.408 8.273 14.656 1.00 95.25 77 GLU A N 1
ATOM 571 C CA . GLU A 1 77 ? -10.653 9.057 14.771 1.00 95.25 77 GLU A CA 1
ATOM 572 C C . GLU A 1 77 ? -11.793 8.534 13.877 1.00 95.25 77 GLU A C 1
ATOM 574 O O . GLU A 1 77 ? -12.959 8.857 14.125 1.00 95.25 77 GLU A O 1
ATOM 579 N N . TYR A 1 78 ? -11.490 7.729 12.853 1.00 95.81 78 TYR A N 1
ATOM 580 C CA . TYR A 1 78 ? -12.475 7.110 11.963 1.00 95.81 78 TYR A CA 1
ATOM 581 C C . TYR A 1 78 ? -12.970 5.737 12.452 1.00 95.81 78 TYR A C 1
ATOM 583 O O . TYR A 1 78 ? -14.023 5.284 11.999 1.00 95.81 78 TYR A O 1
ATOM 591 N N . VAL A 1 79 ? -12.266 5.103 13.397 1.00 98.00 79 VAL A N 1
ATOM 592 C CA . VAL A 1 79 ? -12.606 3.786 13.958 1.00 98.00 79 VAL A CA 1
ATOM 593 C C . VAL A 1 79 ? -13.727 3.909 14.993 1.00 98.00 79 VAL A C 1
ATOM 595 O O . VAL A 1 79 ? -13.748 4.828 15.811 1.00 98.00 79 VAL A O 1
ATOM 598 N N . ARG A 1 80 ? -14.679 2.975 14.989 1.00 98.19 80 ARG A N 1
ATOM 599 C CA . ARG A 1 80 ? -15.768 2.885 15.973 1.00 98.19 80 ARG A CA 1
ATOM 600 C C . ARG A 1 80 ? -15.882 1.455 16.485 1.00 98.19 80 ARG A C 1
ATOM 602 O O . ARG A 1 80 ? -15.611 0.517 15.744 1.00 98.19 80 ARG A O 1
ATOM 609 N N . SER A 1 81 ? -16.302 1.298 17.736 1.00 98.50 81 SER A N 1
ATOM 610 C CA . SER A 1 81 ? -16.561 -0.016 18.329 1.00 98.50 81 SER A CA 1
ATOM 611 C C . SER A 1 81 ? -17.572 -0.817 17.502 1.00 98.50 81 SER A C 1
ATOM 613 O O . SER A 1 81 ? -18.538 -0.242 16.996 1.00 98.50 81 SER A O 1
ATOM 615 N N . GLY A 1 82 ? -17.348 -2.125 17.365 1.00 98.44 82 GLY A N 1
ATOM 616 C CA . GLY A 1 82 ? -18.152 -3.011 16.514 1.00 98.44 82 GLY A CA 1
ATOM 617 C C . GLY A 1 82 ? -17.730 -3.080 15.038 1.00 98.44 82 GLY A C 1
ATOM 618 O O . GLY A 1 82 ? -18.383 -3.788 14.276 1.00 98.44 82 GLY A O 1
ATOM 619 N N . MET A 1 83 ? -16.689 -2.351 14.611 1.00 98.69 83 MET A N 1
ATOM 620 C CA . MET A 1 83 ? -16.196 -2.392 13.226 1.00 98.69 83 MET A CA 1
ATOM 621 C C . MET A 1 83 ? -15.311 -3.608 12.931 1.00 98.69 83 MET A C 1
ATOM 623 O O . MET A 1 83 ? -14.446 -3.978 13.730 1.00 98.69 83 MET A O 1
ATOM 627 N N . VAL A 1 84 ? -15.432 -4.125 11.705 1.00 98.81 84 VAL A N 1
ATOM 628 C CA . VAL A 1 84 ? -14.399 -4.975 11.091 1.00 98.81 84 VAL A CA 1
ATOM 629 C C . VAL A 1 84 ? -13.408 -4.085 10.336 1.00 98.81 84 VAL A C 1
ATOM 631 O O . VAL A 1 84 ? -13.810 -3.303 9.469 1.00 98.81 84 VAL A O 1
ATOM 634 N N . LEU A 1 85 ? -12.120 -4.189 10.674 1.00 98.81 85 LEU A N 1
ATOM 635 C CA . LEU A 1 85 ? -11.058 -3.292 10.214 1.00 98.81 85 LEU A CA 1
ATOM 636 C C . LEU A 1 85 ? -10.013 -4.004 9.355 1.00 98.81 85 LEU A C 1
ATOM 638 O O . LEU A 1 85 ? -9.442 -5.010 9.773 1.00 98.81 85 LEU A O 1
ATOM 642 N N . GLY A 1 86 ? -9.682 -3.428 8.201 1.00 98.81 86 GLY A N 1
ATOM 643 C CA . GLY A 1 86 ? -8.500 -3.813 7.434 1.00 98.81 86 GLY A CA 1
ATOM 644 C C . GLY A 1 86 ? -7.253 -3.191 8.057 1.00 98.81 86 GLY A C 1
ATOM 645 O O . GLY A 1 86 ? -7.125 -1.964 8.091 1.00 98.81 86 GLY A O 1
ATOM 646 N N . LEU A 1 87 ? -6.348 -4.024 8.575 1.00 98.81 87 LEU A N 1
ATOM 647 C CA . LEU A 1 87 ? -5.125 -3.583 9.247 1.00 98.81 87 LEU A CA 1
ATOM 648 C C . LEU A 1 87 ? -3.954 -3.590 8.259 1.00 98.81 87 LEU A C 1
ATOM 650 O O . LEU A 1 87 ? -3.495 -4.657 7.848 1.00 98.81 87 LEU A O 1
ATOM 654 N N . GLY A 1 88 ? -3.487 -2.396 7.896 1.00 98.19 88 GLY A N 1
ATOM 655 C CA . GLY A 1 88 ? -2.449 -2.167 6.894 1.00 98.19 88 GLY A CA 1
ATOM 656 C C . GLY A 1 88 ? -1.034 -2.656 7.229 1.00 98.19 88 GLY A C 1
ATOM 657 O O . GLY A 1 88 ? -0.762 -3.141 8.328 1.00 98.19 88 GLY A O 1
ATOM 658 N N . THR A 1 89 ? -0.098 -2.487 6.293 1.00 97.38 89 THR A N 1
ATOM 659 C CA . THR A 1 89 ? 1.294 -2.954 6.383 1.00 97.38 89 THR A CA 1
ATOM 660 C C . THR A 1 89 ? 2.311 -1.823 6.177 1.00 97.38 89 THR A C 1
ATOM 662 O O . THR A 1 89 ? 2.232 -1.023 5.254 1.00 97.38 89 THR A O 1
ATOM 665 N N . GLY A 1 90 ? 3.344 -1.783 7.026 1.00 94.00 90 GLY A N 1
ATOM 666 C CA . GLY A 1 90 ? 4.453 -0.822 6.925 1.00 94.00 90 GLY A CA 1
ATOM 667 C C . GLY A 1 90 ? 4.603 0.060 8.164 1.00 94.00 90 GLY A C 1
ATOM 668 O O . GLY A 1 90 ? 3.920 -0.136 9.165 1.00 94.00 90 GLY A O 1
ATOM 669 N N . SER A 1 91 ? 5.535 1.020 8.131 1.00 92.56 91 SER A N 1
ATOM 670 C CA . SER A 1 91 ? 5.872 1.823 9.322 1.00 92.56 91 SER A CA 1
ATOM 671 C C . SER A 1 91 ? 4.729 2.737 9.777 1.00 92.56 91 SER A C 1
ATOM 673 O O . SER A 1 91 ? 4.459 2.796 10.971 1.00 92.56 91 SER A O 1
ATOM 675 N N . THR A 1 92 ? 4.005 3.383 8.858 1.00 93.38 92 THR A N 1
ATOM 676 C CA . THR A 1 92 ? 2.850 4.231 9.206 1.00 93.38 92 THR A CA 1
ATOM 677 C C . THR A 1 92 ? 1.676 3.409 9.742 1.00 93.38 92 THR A C 1
ATOM 679 O O . THR A 1 92 ? 1.136 3.720 10.803 1.00 93.38 92 THR A O 1
ATOM 682 N N . ALA A 1 93 ? 1.324 2.310 9.067 1.00 95.50 93 ALA A N 1
ATOM 683 C CA . ALA A 1 93 ? 0.253 1.415 9.506 1.00 95.50 93 ALA A CA 1
ATOM 684 C C . ALA A 1 93 ? 0.559 0.757 10.865 1.00 95.50 93 ALA A C 1
ATOM 686 O O . ALA A 1 93 ? -0.339 0.608 11.690 1.00 95.50 93 ALA A O 1
ATOM 687 N N . ALA A 1 94 ? 1.829 0.462 11.165 1.00 97.44 94 ALA A N 1
ATOM 688 C CA . ALA A 1 94 ? 2.231 -0.054 12.471 1.00 97.44 94 ALA A CA 1
ATOM 689 C C . ALA A 1 94 ? 1.899 0.906 13.633 1.00 97.44 94 ALA A C 1
ATOM 691 O O . ALA A 1 94 ? 1.577 0.431 14.726 1.00 97.44 94 ALA A O 1
ATOM 692 N N . PHE A 1 95 ? 1.905 2.231 13.428 1.00 97.50 95 PHE A N 1
ATOM 693 C CA . PHE A 1 95 ? 1.419 3.177 14.442 1.00 97.50 95 PHE A CA 1
ATOM 694 C C . PHE A 1 95 ? -0.105 3.094 14.610 1.00 97.50 95 PHE A C 1
ATOM 696 O O . PHE A 1 95 ? -0.579 3.081 15.744 1.00 97.50 95 PHE A O 1
ATOM 703 N N . VAL A 1 96 ? -0.868 2.946 13.518 1.00 97.75 96 VAL A N 1
ATOM 704 C CA . VAL A 1 96 ? -2.335 2.770 13.562 1.00 97.75 96 VAL A CA 1
ATOM 705 C C . VAL A 1 96 ? -2.706 1.503 14.335 1.00 97.75 96 VAL A C 1
ATOM 707 O O . VAL A 1 96 ? -3.524 1.551 15.251 1.00 97.75 96 VAL A O 1
ATOM 710 N N . VAL A 1 97 ? -2.066 0.376 14.014 1.00 98.44 97 VAL A N 1
ATOM 711 C CA . VAL A 1 97 ? -2.300 -0.920 14.673 1.00 98.44 97 VAL A CA 1
ATOM 712 C C . VAL A 1 97 ? -1.944 -0.846 16.161 1.00 98.44 97 VAL A C 1
ATOM 714 O O . VAL A 1 97 ? -2.738 -1.268 17.000 1.00 98.44 97 VAL A O 1
ATOM 717 N N . SER A 1 98 ? -0.813 -0.221 16.509 1.00 98.25 98 SER A N 1
ATOM 718 C CA . SER A 1 98 ? -0.452 0.048 17.912 1.00 98.25 98 SER A CA 1
ATOM 719 C C . SER A 1 98 ? -1.523 0.875 18.625 1.00 98.25 98 SER A C 1
ATOM 721 O O . SER A 1 98 ? -1.916 0.539 19.741 1.00 98.25 98 SER A O 1
ATOM 723 N N . LYS A 1 99 ? -2.051 1.912 17.963 1.00 97.88 99 LYS A N 1
ATOM 724 C CA . LYS A 1 99 ? -3.048 2.809 18.545 1.00 97.88 99 LYS A CA 1
ATOM 725 C C . LYS A 1 99 ? -4.416 2.151 18.746 1.00 97.88 99 LYS A C 1
ATOM 727 O O . LYS A 1 99 ? -5.059 2.384 19.766 1.00 97.88 99 LYS A O 1
ATOM 732 N N . ILE A 1 100 ? -4.836 1.278 17.830 1.00 98.31 100 ILE A N 1
ATOM 733 C CA . ILE A 1 100 ? -6.035 0.441 18.003 1.00 98.31 100 ILE A CA 1
ATOM 734 C C . ILE A 1 100 ? -5.858 -0.496 19.211 1.00 98.31 100 ILE A C 1
ATOM 736 O O . ILE A 1 100 ? -6.776 -0.626 20.019 1.00 98.31 100 ILE A O 1
ATOM 740 N N . GLY A 1 101 ? -4.667 -1.084 19.385 1.00 98.25 101 GLY A N 1
ATOM 741 C CA . GLY A 1 101 ? -4.322 -1.893 20.560 1.00 98.25 101 GLY A CA 1
ATOM 742 C C . GLY A 1 101 ? -4.379 -1.115 21.882 1.00 98.25 101 GLY A C 1
ATOM 743 O O . GLY A 1 101 ? -4.947 -1.608 22.856 1.00 98.25 101 GLY A O 1
ATOM 744 N N . GLU A 1 102 ? -3.860 0.120 21.920 1.00 98.25 102 GLU A N 1
ATOM 745 C CA . GLU A 1 102 ? -3.995 1.020 23.082 1.00 98.25 102 GLU A CA 1
ATOM 746 C C . GLU A 1 102 ? -5.469 1.248 23.456 1.00 98.25 102 GLU A C 1
ATOM 748 O O . GLU A 1 102 ? -5.845 1.052 24.612 1.00 98.25 102 GLU A O 1
ATOM 753 N N . LEU A 1 103 ? -6.301 1.619 22.476 1.00 98.31 103 LEU A N 1
ATOM 754 C CA . LEU A 1 103 ? -7.709 1.985 22.676 1.00 98.31 103 LEU A CA 1
ATOM 755 C C . LEU A 1 103 ? -8.609 0.791 23.036 1.00 98.31 103 LEU A C 1
ATOM 757 O O . LEU A 1 103 ? -9.588 0.948 23.766 1.00 98.31 103 LEU A O 1
ATOM 761 N N . LEU A 1 104 ? -8.287 -0.414 22.554 1.00 98.38 104 LEU A N 1
ATOM 762 C CA . LEU A 1 104 ? -8.936 -1.652 23.002 1.00 98.38 104 LEU A CA 1
ATOM 763 C C . LEU A 1 104 ? -8.553 -1.989 24.449 1.00 98.38 104 LEU A C 1
ATOM 765 O O . LEU A 1 104 ? -9.403 -2.391 25.241 1.00 98.38 104 LEU A O 1
ATOM 769 N N . LYS A 1 105 ? -7.284 -1.781 24.818 1.00 98.12 105 LYS A N 1
ATOM 770 C CA . LYS A 1 105 ? -6.766 -2.059 26.164 1.00 98.12 105 LYS A CA 1
ATOM 771 C C . LYS A 1 105 ? -7.256 -1.063 27.222 1.00 98.12 105 LYS A C 1
ATOM 773 O O . LYS A 1 105 ? -7.407 -1.452 28.379 1.00 98.12 105 LYS A O 1
ATOM 778 N N . SER A 1 106 ? -7.519 0.193 26.853 1.00 98.00 106 SER A N 1
ATOM 779 C CA . SER A 1 106 ? -8.193 1.171 27.723 1.00 98.00 106 SER A CA 1
ATOM 780 C C . SER A 1 106 ? -9.712 0.962 27.800 1.00 98.00 106 SER A C 1
ATOM 782 O O . SER A 1 106 ? -10.351 1.430 28.743 1.00 98.00 106 SER A O 1
ATOM 784 N N . GLY A 1 107 ? -10.296 0.239 26.837 1.00 97.62 107 GLY A N 1
ATOM 785 C CA . GLY A 1 107 ? -11.738 0.026 26.715 1.00 97.62 107 GLY A CA 1
ATOM 786 C C . GLY A 1 107 ? -12.495 1.197 26.077 1.00 97.62 107 GLY A C 1
ATOM 787 O O . GLY A 1 107 ? -13.725 1.242 26.175 1.00 97.62 107 GLY A O 1
ATOM 788 N N . GLU A 1 108 ? -11.782 2.132 25.440 1.00 97.81 108 GLU A N 1
ATOM 789 C CA . GLU A 1 108 ? -12.348 3.210 24.616 1.00 97.81 108 GLU A CA 1
ATOM 790 C C . GLU A 1 108 ? -12.923 2.662 23.300 1.00 97.81 108 GLU A C 1
ATOM 792 O O . GLU A 1 108 ? -14.015 3.055 22.886 1.00 97.81 108 GLU A O 1
ATOM 797 N N . LEU A 1 109 ? -12.232 1.692 22.690 1.00 97.88 109 LEU A N 1
ATOM 798 C CA . LEU A 1 109 ? -12.761 0.838 21.626 1.00 97.88 109 LEU A CA 1
ATOM 799 C C . LEU A 1 109 ? -13.161 -0.532 22.182 1.00 97.88 109 LEU A C 1
ATOM 801 O O . LEU A 1 109 ? -12.584 -1.024 23.151 1.00 97.88 109 LEU A O 1
ATOM 805 N N . LYS A 1 110 ? -14.168 -1.148 21.556 1.00 98.06 110 LYS A N 1
ATOM 806 C CA . LYS A 1 110 ? -14.708 -2.476 21.896 1.00 98.06 110 LYS A CA 1
ATOM 807 C C . LYS A 1 110 ? -15.148 -3.204 20.633 1.00 98.06 110 LYS A C 1
ATOM 809 O O . LYS A 1 110 ? -15.403 -2.563 19.617 1.00 98.06 110 LYS A O 1
ATOM 814 N N . ASP A 1 111 ? -15.261 -4.526 20.709 1.00 97.88 111 ASP A N 1
ATOM 815 C CA . ASP A 1 111 ? -15.907 -5.350 19.677 1.00 97.88 111 ASP A CA 1
ATOM 816 C C . ASP A 1 111 ? -15.308 -5.162 18.261 1.00 97.88 111 ASP A C 1
ATOM 818 O O . ASP A 1 111 ? -16.009 -5.233 17.257 1.00 97.88 111 ASP A O 1
ATOM 822 N N . ILE A 1 112 ? -14.002 -4.877 18.188 1.00 98.50 112 ILE A N 1
ATOM 823 C CA . ILE A 1 112 ? -13.239 -4.731 16.939 1.00 98.50 112 ILE A CA 1
ATOM 824 C C . ILE A 1 112 ? -12.736 -6.099 16.477 1.00 98.50 112 ILE A C 1
ATOM 826 O O . ILE A 1 112 ? -12.218 -6.864 17.290 1.00 98.50 112 ILE A O 1
ATOM 830 N N . VAL A 1 113 ? -12.795 -6.358 15.169 1.00 98.62 113 VAL A N 1
ATOM 831 C CA . VAL A 1 113 ? -12.108 -7.488 14.520 1.00 98.62 113 VAL A CA 1
ATOM 832 C C . VAL A 1 113 ? -11.151 -6.957 13.455 1.00 98.62 113 VAL A C 1
ATOM 834 O O . VAL A 1 113 ? -11.553 -6.173 12.600 1.00 98.62 113 VAL A O 1
ATOM 837 N N . GLY A 1 114 ? -9.884 -7.367 13.503 1.00 98.75 114 GLY A N 1
ATOM 838 C CA . GLY A 1 114 ? -8.848 -6.983 12.546 1.00 98.75 114 GLY A CA 1
ATOM 839 C C . GLY A 1 114 ? -8.587 -8.046 11.477 1.00 98.75 114 GLY A C 1
ATOM 840 O O . GLY A 1 114 ? -8.396 -9.218 11.797 1.00 98.75 114 GLY A O 1
ATOM 841 N N . ILE A 1 115 ? -8.509 -7.623 10.216 1.00 98.88 115 ILE A N 1
ATOM 842 C CA . ILE A 1 115 ? -8.122 -8.440 9.058 1.00 98.88 115 ILE A CA 1
ATOM 843 C C . ILE A 1 115 ? -6.765 -7.910 8.545 1.00 98.88 115 ILE A C 1
ATOM 845 O O . ILE A 1 115 ? -6.721 -6.814 7.981 1.00 98.88 115 ILE A O 1
ATOM 849 N N . PRO A 1 116 ? -5.636 -8.602 8.787 1.00 98.75 116 PRO A N 1
ATOM 850 C CA . PRO A 1 116 ? -4.302 -8.050 8.537 1.00 98.75 116 PRO A CA 1
ATOM 851 C C . PRO A 1 116 ? -3.809 -8.252 7.098 1.00 98.75 116 PRO A C 1
ATOM 853 O O . PRO A 1 116 ? -3.880 -9.354 6.554 1.00 98.75 116 PRO A O 1
ATOM 856 N N . THR A 1 117 ? -3.215 -7.210 6.505 1.00 98.75 117 THR A N 1
ATOM 857 C CA . THR A 1 117 ? -2.700 -7.251 5.122 1.00 98.75 117 THR A CA 1
ATOM 858 C C . THR A 1 117 ? -1.352 -7.968 4.971 1.00 98.75 117 THR A C 1
ATOM 860 O O . THR A 1 117 ? -0.923 -8.219 3.853 1.00 98.75 117 THR A O 1
ATOM 863 N N . SER A 1 118 ? -0.685 -8.381 6.053 1.00 98.69 118 SER A N 1
ATOM 864 C CA . SER A 1 118 ? 0.544 -9.195 5.993 1.00 98.69 118 SER A CA 1
ATOM 865 C C . SER A 1 118 ? 0.736 -10.067 7.235 1.00 98.69 118 SER A C 1
ATOM 867 O O . SER A 1 118 ? 0.129 -9.813 8.280 1.00 98.69 118 SER A O 1
ATOM 869 N N . LYS A 1 119 ? 1.633 -11.063 7.160 1.00 98.25 119 LYS A N 1
ATOM 870 C CA . LYS A 1 119 ? 2.101 -11.828 8.334 1.00 98.25 119 LYS A CA 1
ATOM 871 C C . LYS A 1 119 ? 2.689 -10.904 9.406 1.00 98.25 119 LYS A C 1
ATOM 873 O O . LYS A 1 119 ? 2.366 -11.054 10.578 1.00 98.25 119 LYS A O 1
ATOM 878 N N . ARG A 1 120 ? 3.453 -9.882 9.000 1.00 98.12 120 ARG A N 1
ATOM 879 C CA . ARG A 1 120 ? 4.010 -8.862 9.906 1.00 98.12 120 ARG A CA 1
ATOM 880 C C . ARG A 1 120 ? 2.914 -8.126 10.685 1.00 98.12 120 ARG A C 1
ATOM 882 O O . ARG A 1 120 ? 3.049 -7.932 11.891 1.00 98.12 120 ARG A O 1
ATOM 889 N N . THR A 1 121 ? 1.836 -7.717 10.017 1.00 98.69 121 THR A N 1
ATOM 890 C CA . THR A 1 121 ? 0.718 -7.037 10.688 1.00 98.69 121 THR A CA 1
ATOM 891 C C . THR A 1 121 ? -0.100 -7.998 11.549 1.00 98.69 121 THR A C 1
ATOM 893 O O . THR A 1 121 ? -0.514 -7.614 12.640 1.00 98.69 121 THR A O 1
ATOM 896 N N . TYR A 1 122 ? -0.282 -9.251 11.115 1.00 98.81 122 TYR A N 1
ATOM 897 C CA . TYR A 1 122 ? -0.893 -10.307 11.930 1.00 98.81 122 TYR A CA 1
ATOM 898 C C . TYR A 1 122 ? -0.126 -10.500 13.248 1.00 98.81 122 TYR A C 1
ATOM 900 O O . TYR A 1 122 ? -0.717 -10.411 14.322 1.00 98.81 122 TYR A O 1
ATOM 908 N N . GLU A 1 123 ? 1.196 -10.679 13.181 1.00 98.69 123 GLU A N 1
ATOM 909 C CA . GLU A 1 123 ? 2.072 -10.839 14.349 1.00 98.69 123 GLU A CA 1
ATOM 910 C C . GLU A 1 123 ? 2.014 -9.620 15.283 1.00 98.69 123 GLU A C 1
ATOM 912 O O . GLU A 1 123 ? 1.864 -9.775 16.498 1.00 98.69 123 GLU A O 1
ATOM 917 N N . GLN A 1 124 ? 2.061 -8.402 14.728 1.00 98.75 124 GLN A N 1
ATOM 918 C CA . GLN A 1 124 ? 1.960 -7.176 15.519 1.00 98.75 124 GLN A CA 1
ATOM 919 C C . GLN A 1 124 ? 0.602 -7.073 16.230 1.00 98.75 124 GLN A C 1
ATOM 921 O O . GLN A 1 124 ? 0.555 -6.866 17.443 1.00 98.75 124 GLN A O 1
ATOM 926 N N . ALA A 1 125 ? -0.503 -7.223 15.501 1.00 98.75 125 ALA A N 1
ATOM 927 C CA . ALA A 1 125 ? -1.848 -7.076 16.048 1.00 98.75 125 ALA A CA 1
ATOM 928 C C . ALA A 1 125 ? -2.175 -8.162 17.092 1.00 98.75 125 ALA A C 1
ATOM 930 O O . ALA A 1 125 ? -2.755 -7.854 18.136 1.00 98.75 125 ALA A O 1
ATOM 931 N N . LEU A 1 126 ? -1.707 -9.396 16.870 1.00 98.56 126 LEU A N 1
ATOM 932 C CA . LEU A 1 126 ? -1.785 -10.492 17.836 1.00 98.56 126 LEU A CA 1
ATOM 933 C C . LEU A 1 126 ? -1.008 -10.168 19.124 1.00 98.56 126 LEU A C 1
ATOM 935 O O . LEU A 1 126 ? -1.525 -10.378 20.220 1.00 98.56 126 LEU A O 1
ATOM 939 N N . SER A 1 127 ? 0.198 -9.592 19.013 1.00 98.69 127 SER A N 1
ATOM 940 C CA . SER A 1 127 ? 1.010 -9.192 20.179 1.00 98.69 127 SER A CA 1
ATOM 941 C C . SER A 1 127 ? 0.372 -8.077 21.024 1.00 98.69 127 SER A C 1
ATOM 943 O O . SER A 1 127 ? 0.661 -7.950 22.213 1.00 98.69 127 SER A O 1
ATOM 945 N N . LEU A 1 128 ? -0.525 -7.294 20.417 1.00 98.56 128 LEU A N 1
ATOM 946 C CA . LEU A 1 128 ? -1.289 -6.218 21.050 1.00 98.56 128 LEU A CA 1
ATOM 947 C C . LEU A 1 128 ? -2.640 -6.682 21.623 1.00 98.56 128 LEU A C 1
ATOM 949 O O . LEU A 1 128 ? -3.327 -5.884 22.257 1.00 98.56 128 LEU A O 1
ATOM 953 N N . GLY A 1 129 ? -3.027 -7.948 21.424 1.00 98.38 129 GLY A N 1
ATOM 954 C CA . GLY A 1 129 ? -4.312 -8.482 21.886 1.00 98.38 129 GLY A CA 1
ATOM 955 C C . GLY A 1 129 ? -5.524 -8.016 21.071 1.00 98.38 129 GLY A C 1
ATOM 956 O O . GLY A 1 129 ? -6.647 -8.073 21.570 1.00 98.38 129 GLY A O 1
ATOM 957 N N . ILE A 1 130 ? -5.320 -7.549 19.835 1.00 98.75 130 ILE A N 1
ATOM 958 C CA . ILE A 1 130 ? -6.415 -7.205 18.919 1.00 98.75 130 ILE A CA 1
ATOM 959 C C . ILE A 1 130 ? -7.072 -8.516 18.447 1.00 98.75 130 ILE A C 1
ATOM 961 O O . ILE A 1 130 ? -6.348 -9.403 17.991 1.00 98.75 130 ILE A O 1
ATOM 965 N N . PRO A 1 131 ? -8.409 -8.678 18.519 1.00 98.62 131 PRO A N 1
ATOM 966 C CA . PRO A 1 131 ? -9.078 -9.843 17.943 1.00 98.62 131 PRO A CA 1
ATOM 967 C C . PRO A 1 131 ? -8.861 -9.884 16.427 1.00 98.62 131 PRO A C 1
ATOM 969 O O . PRO A 1 131 ? -9.114 -8.893 15.741 1.00 98.62 131 PRO A O 1
ATOM 972 N N . LEU A 1 132 ? -8.390 -11.015 15.900 1.00 98.75 132 LEU A N 1
ATOM 973 C CA . LEU A 1 132 ? -8.083 -11.187 14.478 1.00 98.75 132 LEU A CA 1
ATOM 974 C C . LEU A 1 132 ? -9.005 -12.205 13.813 1.00 98.75 132 LEU A C 1
ATOM 976 O O . LEU A 1 132 ? -9.441 -13.164 14.447 1.00 98.75 132 LEU A O 1
ATOM 980 N N . SER A 1 133 ? -9.245 -12.004 12.519 1.00 98.50 133 SER A N 1
ATOM 981 C CA . SER A 1 133 ? -9.947 -12.946 11.647 1.00 98.50 133 SER A CA 1
ATOM 982 C C . SER A 1 133 ? -9.410 -12.854 10.209 1.00 98.50 133 SER A C 1
ATOM 984 O O . SER A 1 133 ? -8.425 -12.155 9.949 1.00 98.50 133 SER A O 1
ATOM 986 N N . VAL A 1 134 ? -10.027 -13.574 9.271 1.00 98.31 134 VAL A N 1
ATOM 987 C CA . VAL A 1 134 ? -9.640 -13.620 7.851 1.00 98.31 134 VAL A CA 1
ATOM 988 C C . VAL A 1 134 ? -10.750 -13.110 6.928 1.00 98.31 134 VAL A C 1
ATOM 990 O O . VAL A 1 134 ? -11.918 -13.034 7.308 1.00 98.31 134 VAL A O 1
ATOM 993 N N . LEU A 1 135 ? -10.374 -12.763 5.694 1.00 97.31 135 LEU A N 1
ATOM 994 C CA . LEU A 1 135 ? -11.291 -12.242 4.676 1.00 97.31 135 LEU A CA 1
ATOM 995 C C . LEU A 1 135 ? -12.383 -13.256 4.279 1.00 97.31 135 LEU A C 1
ATOM 997 O O . LEU A 1 135 ? -13.481 -12.848 3.916 1.00 97.31 135 LEU A O 1
ATOM 1001 N N . ASP A 1 136 ? -12.106 -14.557 4.401 1.00 98.00 136 ASP A N 1
ATOM 1002 C CA . ASP A 1 136 ? -13.069 -15.631 4.118 1.00 98.00 136 ASP A CA 1
ATOM 1003 C C . ASP A 1 136 ? -14.252 -15.623 5.110 1.00 98.00 136 ASP A C 1
ATOM 1005 O O . ASP A 1 136 ? -15.396 -15.843 4.711 1.00 98.00 136 ASP A O 1
ATOM 1009 N N . ASP A 1 137 ? -13.987 -15.308 6.385 1.00 98.12 137 ASP A N 1
ATOM 1010 C CA . ASP A 1 137 ? -15.000 -15.187 7.444 1.00 98.12 137 ASP A CA 1
ATOM 1011 C C . ASP A 1 137 ? -15.661 -13.793 7.460 1.00 98.12 137 ASP A C 1
ATOM 1013 O O . ASP A 1 137 ? -16.828 -13.651 7.833 1.00 98.12 137 ASP A O 1
ATOM 1017 N N . HIS A 1 138 ? -14.935 -12.752 7.030 1.00 96.94 138 HIS A N 1
ATOM 1018 C CA . HIS A 1 138 ? -15.420 -11.368 6.944 1.00 96.94 138 HIS A CA 1
ATOM 1019 C C . HIS A 1 138 ? -15.202 -10.763 5.542 1.00 96.94 138 HIS A C 1
ATOM 1021 O O . HIS A 1 138 ? -14.364 -9.874 5.381 1.00 96.94 138 HIS A O 1
ATOM 1027 N N . PRO A 1 139 ? -15.984 -11.168 4.521 1.00 97.19 139 PRO A N 1
ATOM 1028 C CA . PRO A 1 139 ? -15.817 -10.703 3.137 1.00 97.19 139 PRO A CA 1
ATOM 1029 C C . PRO A 1 139 ? -16.247 -9.244 2.891 1.00 97.19 139 PRO A C 1
ATOM 1031 O O . PRO A 1 139 ? -16.180 -8.765 1.760 1.00 97.19 139 PRO A O 1
ATOM 1034 N N . TYR A 1 140 ? -16.704 -8.536 3.929 1.00 97.75 140 TYR A N 1
ATOM 1035 C CA . TYR A 1 140 ? -17.056 -7.117 3.898 1.00 97.75 140 TYR A CA 1
ATOM 1036 C C . TYR A 1 140 ? -16.540 -6.436 5.165 1.00 97.75 140 TYR A C 1
ATOM 1038 O O . TYR A 1 140 ? -16.833 -6.886 6.273 1.00 97.75 140 TYR A O 1
ATOM 1046 N N . LEU A 1 141 ? -15.801 -5.340 4.996 1.00 98.56 141 LEU A N 1
ATOM 1047 C CA . LEU A 1 141 ? -15.178 -4.590 6.086 1.00 98.56 141 LEU A CA 1
ATOM 1048 C C . LEU A 1 141 ? -15.720 -3.153 6.139 1.00 98.56 141 LEU A C 1
ATOM 1050 O O . LEU A 1 141 ? -16.124 -2.582 5.122 1.00 98.56 141 LEU A O 1
ATOM 1054 N N . ASP A 1 142 ? -15.719 -2.535 7.321 1.00 98.69 142 ASP A N 1
ATOM 1055 C CA . ASP A 1 142 ? -16.189 -1.153 7.489 1.00 98.69 142 ASP A CA 1
ATOM 1056 C C . ASP A 1 142 ? -15.149 -0.120 7.048 1.00 98.69 142 ASP A C 1
ATOM 1058 O O . ASP A 1 142 ? -15.510 0.939 6.517 1.00 98.69 142 ASP A O 1
ATOM 1062 N N . LEU A 1 143 ? -13.871 -0.412 7.308 1.00 98.69 143 LEU A N 1
ATOM 1063 C CA . LEU A 1 143 ? -12.760 0.522 7.160 1.00 98.69 143 LEU A CA 1
ATOM 1064 C C . LEU A 1 143 ? -11.412 -0.214 7.054 1.00 98.69 143 LEU A C 1
ATOM 1066 O O . LEU A 1 143 ? -11.003 -0.877 8.003 1.00 98.69 143 LEU A O 1
ATOM 1070 N N . SER A 1 144 ? -10.670 -0.012 5.965 1.00 98.75 144 SER A N 1
ATOM 1071 C CA . SER A 1 144 ? -9.227 -0.289 5.914 1.00 98.75 144 SER A CA 1
ATOM 1072 C C . SER A 1 144 ? -8.444 0.975 6.246 1.00 98.75 144 SER A C 1
ATOM 1074 O O . SER A 1 144 ? -8.786 2.057 5.757 1.00 98.75 144 SER A O 1
ATOM 1076 N N . ILE A 1 145 ? -7.371 0.833 7.028 1.00 98.62 145 ILE A N 1
ATOM 1077 C CA . ILE A 1 145 ? -6.371 1.887 7.226 1.00 98.62 145 ILE A CA 1
ATOM 1078 C C . ILE A 1 145 ? -4.990 1.327 6.887 1.00 98.62 145 ILE A C 1
ATOM 1080 O O . ILE A 1 145 ? -4.513 0.409 7.557 1.00 98.62 145 ILE A O 1
ATOM 1084 N N . ASP A 1 146 ? -4.338 1.900 5.875 1.00 98.56 146 ASP A N 1
ATOM 1085 C CA . ASP A 1 146 ? -2.983 1.517 5.461 1.00 98.56 146 ASP A CA 1
ATOM 1086 C C . ASP A 1 146 ? -2.164 2.732 4.995 1.00 98.56 146 ASP A C 1
ATOM 1088 O O . ASP A 1 146 ? -2.702 3.805 4.725 1.00 98.56 146 ASP A O 1
ATOM 1092 N N . GLY A 1 147 ? -0.846 2.583 4.913 1.00 97.56 147 GLY A N 1
ATOM 1093 C CA . GLY A 1 147 ? 0.029 3.539 4.256 1.00 97.56 147 GLY A CA 1
ATOM 1094 C C . GLY A 1 147 ? 0.049 3.390 2.735 1.00 97.56 147 GLY A C 1
ATOM 1095 O O . GLY A 1 147 ? -0.402 2.393 2.164 1.00 97.56 147 GLY A O 1
ATOM 1096 N N . ALA A 1 148 ? 0.638 4.396 2.092 1.00 98.38 148 ALA A N 1
ATOM 1097 C CA . ALA A 1 148 ? 1.014 4.367 0.685 1.00 98.38 148 ALA A CA 1
ATOM 1098 C C . ALA A 1 148 ? 2.498 4.702 0.497 1.00 98.38 148 ALA A C 1
ATOM 1100 O O . ALA A 1 148 ? 3.137 5.357 1.331 1.00 98.38 148 ALA A O 1
ATOM 1101 N N . ASP A 1 149 ? 3.047 4.238 -0.618 1.00 98.44 149 ASP A N 1
ATOM 1102 C CA . ASP A 1 149 ? 4.413 4.488 -1.058 1.00 98.44 149 ASP A CA 1
ATOM 1103 C C . ASP A 1 149 ? 4.526 5.741 -1.932 1.00 98.44 149 ASP A C 1
ATOM 1105 O O . ASP A 1 149 ? 5.534 6.440 -1.836 1.00 98.44 149 ASP A O 1
ATOM 1109 N N . GLU A 1 150 ? 3.474 6.050 -2.694 1.00 98.75 150 GLU A N 1
ATOM 1110 C CA . GLU A 1 150 ? 3.231 7.326 -3.383 1.00 98.75 150 GLU A CA 1
ATOM 1111 C C . GLU A 1 150 ? 1.730 7.649 -3.361 1.00 98.75 150 GLU A C 1
ATOM 1113 O O . GLU A 1 150 ? 0.915 6.727 -3.298 1.00 98.75 150 GLU A O 1
ATOM 1118 N N . VAL A 1 151 ? 1.368 8.931 -3.457 1.00 98.62 151 VAL A N 1
ATOM 1119 C CA . VAL A 1 151 ? -0.014 9.417 -3.622 1.00 98.62 151 VAL A CA 1
ATOM 1120 C C . VAL A 1 151 ? -0.043 10.529 -4.672 1.00 98.62 151 VAL A C 1
ATOM 1122 O O . VAL A 1 151 ? 0.675 11.521 -4.520 1.00 98.62 151 VAL A O 1
ATOM 1125 N N . ASP A 1 152 ? -0.876 10.386 -5.702 1.00 98.25 152 ASP A N 1
ATOM 1126 C CA . ASP A 1 152 ? -1.040 11.380 -6.774 1.00 98.25 152 ASP A CA 1
ATOM 1127 C C . ASP A 1 152 ? -2.115 12.457 -6.446 1.00 98.25 152 ASP A C 1
ATOM 1129 O O . ASP A 1 152 ? -2.718 12.440 -5.360 1.00 98.25 152 ASP A O 1
ATOM 1133 N N . PRO A 1 153 ? -2.359 13.448 -7.330 1.00 97.12 153 PRO A N 1
ATOM 1134 C CA . PRO A 1 153 ? -3.372 14.481 -7.100 1.00 97.12 153 PRO A CA 1
ATOM 1135 C C . PRO A 1 153 ? -4.817 13.964 -6.991 1.00 97.12 153 PRO A C 1
ATOM 1137 O O . PRO A 1 153 ? -5.595 14.564 -6.245 1.00 97.12 153 PRO A O 1
ATOM 1140 N N . ASP A 1 154 ? -5.147 12.863 -7.675 1.00 96.56 154 ASP A N 1
ATOM 1141 C CA . ASP A 1 154 ? -6.482 12.243 -7.749 1.00 96.56 154 ASP A CA 1
ATOM 1142 C C . ASP A 1 154 ? -6.708 11.161 -6.665 1.00 96.56 154 ASP A C 1
ATOM 1144 O O . ASP A 1 154 ? -7.784 10.561 -6.566 1.00 96.56 154 ASP A O 1
ATOM 1148 N N . LEU A 1 155 ? -5.717 10.983 -5.782 1.00 97.69 155 LEU A N 1
ATOM 1149 C CA . LEU A 1 155 ? -5.663 10.033 -4.663 1.00 97.69 155 LEU A CA 1
ATOM 1150 C C . LEU A 1 155 ? -5.462 8.565 -5.074 1.00 97.69 155 LEU A C 1
ATOM 1152 O O . LEU A 1 155 ? -5.712 7.663 -4.271 1.00 97.69 155 LEU A O 1
ATOM 1156 N N . ASN A 1 156 ? -4.953 8.313 -6.281 1.00 98.50 156 ASN A N 1
ATOM 1157 C CA . ASN A 1 156 ? -4.395 7.007 -6.622 1.00 98.50 156 ASN A CA 1
ATOM 1158 C C . ASN A 1 156 ? -3.031 6.823 -5.946 1.00 98.50 156 ASN A C 1
ATOM 1160 O O . ASN A 1 156 ? -2.360 7.792 -5.576 1.00 98.50 156 ASN A O 1
ATOM 1164 N N . LEU A 1 157 ? -2.612 5.567 -5.782 1.00 98.81 157 LEU A N 1
ATOM 1165 C CA . LEU A 1 157 ? -1.464 5.205 -4.951 1.00 98.81 157 LEU A CA 1
ATOM 1166 C C . LEU A 1 157 ? -0.479 4.293 -5.689 1.00 98.81 157 LEU A C 1
ATOM 1168 O O . LEU A 1 157 ? -0.885 3.417 -6.458 1.00 98.81 157 LEU A O 1
ATOM 1172 N N . VAL A 1 158 ? 0.803 4.412 -5.334 1.00 98.88 158 VAL A N 1
ATOM 1173 C CA . VAL A 1 158 ? 1.725 3.264 -5.352 1.00 98.88 158 VAL A CA 1
ATOM 1174 C C . VAL A 1 158 ? 1.761 2.669 -3.945 1.00 98.88 158 VAL A C 1
ATOM 1176 O O . VAL A 1 158 ? 1.818 3.411 -2.965 1.00 98.88 158 VAL A O 1
ATOM 1179 N N . LYS A 1 159 ? 1.753 1.339 -3.841 1.00 98.88 159 LYS A N 1
ATOM 1180 C CA . LYS A 1 159 ? 1.855 0.550 -2.599 1.00 98.88 159 LYS A CA 1
ATOM 1181 C C . LYS A 1 159 ? 2.751 -0.680 -2.799 1.00 98.88 159 LYS A C 1
ATOM 1183 O O . LYS A 1 159 ? 3.260 -0.921 -3.894 1.00 98.88 159 LYS A O 1
ATOM 1188 N N . GLY A 1 160 ? 2.949 -1.481 -1.750 1.00 98.31 160 GLY A N 1
ATOM 1189 C CA . GLY A 1 160 ? 3.654 -2.761 -1.840 1.00 98.31 160 GLY A CA 1
ATOM 1190 C C . GLY A 1 160 ? 5.188 -2.715 -1.827 1.00 98.31 160 GLY A C 1
ATOM 1191 O O . GLY A 1 160 ? 5.814 -3.764 -2.029 1.00 98.31 160 GLY A O 1
ATOM 1192 N N . ARG A 1 161 ? 5.852 -1.578 -1.555 1.00 98.25 161 ARG A N 1
ATOM 1193 C CA . ARG A 1 161 ? 7.316 -1.580 -1.308 1.00 98.25 161 ARG A CA 1
ATOM 1194 C C . ARG A 1 161 ? 7.676 -2.436 -0.084 1.00 98.25 161 ARG A C 1
ATOM 1196 O O . ARG A 1 161 ? 8.755 -3.014 -0.043 1.00 98.25 161 ARG A O 1
ATOM 1203 N N . GLY A 1 162 ? 6.730 -2.628 0.843 1.00 97.19 162 GLY A N 1
ATOM 1204 C CA . GLY A 1 162 ? 6.803 -3.611 1.935 1.00 97.19 162 GLY A CA 1
ATOM 1205 C C . GLY A 1 162 ? 6.583 -5.083 1.536 1.00 97.19 162 GLY A C 1
ATOM 1206 O O . GLY A 1 162 ? 6.892 -5.962 2.333 1.00 97.19 162 GLY A O 1
ATOM 1207 N N . GLY A 1 163 ? 6.093 -5.361 0.320 1.00 98.12 163 GLY A N 1
ATOM 1208 C CA . GLY A 1 163 ? 5.976 -6.710 -0.256 1.00 98.12 163 GLY A CA 1
ATOM 1209 C C . GLY A 1 163 ? 4.639 -7.441 -0.071 1.00 98.12 163 GLY A C 1
ATOM 1210 O O . GLY A 1 163 ? 4.577 -8.632 -0.368 1.00 98.12 163 GLY A O 1
ATOM 1211 N N . ALA A 1 164 ? 3.578 -6.759 0.380 1.00 98.50 164 ALA A N 1
ATOM 1212 C CA . ALA A 1 164 ? 2.278 -7.373 0.683 1.00 98.50 164 ALA A CA 1
ATOM 1213 C C . ALA A 1 164 ? 1.122 -6.969 -0.266 1.00 98.50 164 ALA A C 1
ATOM 1215 O O . ALA A 1 164 ? -0.038 -7.263 0.027 1.00 98.50 164 ALA A O 1
ATOM 1216 N N . LEU A 1 165 ? 1.424 -6.355 -1.423 1.00 98.69 165 LEU A N 1
ATOM 1217 C CA . LEU A 1 165 ? 0.448 -5.714 -2.324 1.00 98.69 165 LEU A CA 1
ATOM 1218 C C . LEU A 1 165 ? -0.820 -6.528 -2.641 1.00 98.69 165 LEU A C 1
ATOM 1220 O O . LEU A 1 165 ? -1.903 -5.951 -2.622 1.00 98.69 165 LEU A O 1
ATOM 1224 N N . LEU A 1 166 ? -0.730 -7.839 -2.897 1.00 98.81 166 LEU A N 1
ATOM 1225 C CA . LEU A 1 166 ? -1.919 -8.654 -3.179 1.00 98.81 166 LEU A CA 1
ATOM 1226 C C . LEU A 1 166 ? -2.901 -8.670 -1.997 1.00 98.81 166 LEU A C 1
ATOM 1228 O O . LEU A 1 166 ? -4.103 -8.491 -2.173 1.00 98.81 166 LEU A O 1
ATOM 1232 N N . ARG A 1 167 ? -2.388 -8.844 -0.776 1.00 98.81 167 ARG A N 1
ATOM 1233 C CA . ARG A 1 167 ? -3.204 -8.895 0.445 1.00 98.81 167 ARG A CA 1
ATOM 1234 C C . ARG A 1 167 ? -3.700 -7.516 0.859 1.00 98.81 167 ARG A C 1
ATOM 1236 O O . ARG A 1 167 ? -4.847 -7.401 1.277 1.00 98.81 167 ARG A O 1
ATOM 1243 N N . GLU A 1 168 ? -2.861 -6.490 0.699 1.00 98.81 168 GLU A N 1
ATOM 1244 C CA . GLU A 1 168 ? -3.262 -5.084 0.819 1.00 98.81 168 GLU A CA 1
ATOM 1245 C C . GLU A 1 168 ? -4.484 -4.818 -0.076 1.00 98.81 168 GLU A C 1
ATOM 1247 O O . GLU A 1 168 ? -5.553 -4.472 0.427 1.00 98.81 168 GLU A O 1
ATOM 1252 N N . LYS A 1 169 ? -4.389 -5.113 -1.382 1.00 98.75 169 LYS A N 1
ATOM 1253 C CA . LYS A 1 169 ? -5.465 -4.826 -2.340 1.00 98.75 169 LYS A CA 1
ATOM 1254 C C . LYS A 1 169 ? -6.736 -5.632 -2.093 1.00 98.75 169 LYS A C 1
ATOM 1256 O O . LYS A 1 169 ? -7.821 -5.062 -2.157 1.00 98.75 169 LYS A O 1
ATOM 1261 N N . MET A 1 170 ? -6.626 -6.923 -1.773 1.00 98.81 170 MET A N 1
ATOM 1262 C CA . MET A 1 170 ? -7.792 -7.768 -1.475 1.00 98.81 170 MET A CA 1
ATOM 1263 C C . MET A 1 170 ? -8.594 -7.258 -0.267 1.00 98.81 170 MET A C 1
ATOM 1265 O O . MET A 1 170 ? -9.820 -7.188 -0.332 1.00 98.81 170 MET A O 1
ATOM 1269 N N . VAL A 1 171 ? -7.918 -6.877 0.822 1.00 98.81 171 VAL A N 1
ATOM 1270 C CA . VAL A 1 171 ? -8.574 -6.390 2.049 1.00 98.81 171 VAL A CA 1
ATOM 1271 C C . VAL A 1 171 ? -9.099 -4.961 1.875 1.00 98.81 171 VAL A C 1
ATOM 1273 O O . VAL A 1 171 ? -10.181 -4.635 2.356 1.00 98.81 171 VAL A O 1
ATOM 1276 N N . GLU A 1 172 ? -8.373 -4.097 1.166 1.00 98.75 172 GLU A N 1
ATOM 1277 C CA . GLU A 1 172 ? -8.801 -2.722 0.877 1.00 98.75 172 GLU A CA 1
ATOM 1278 C C . GLU A 1 172 ? -9.977 -2.659 -0.107 1.00 98.75 172 GLU A C 1
ATOM 1280 O O . GLU A 1 172 ? -10.895 -1.870 0.107 1.00 98.75 172 GLU A O 1
ATOM 1285 N N . ALA A 1 173 ? -10.022 -3.524 -1.126 1.00 98.38 173 ALA A N 1
ATOM 1286 C CA . ALA A 1 173 ? -11.150 -3.612 -2.060 1.00 98.38 173 ALA A CA 1
ATOM 1287 C C . ALA A 1 173 ? -12.431 -4.188 -1.420 1.00 98.38 173 ALA A C 1
ATOM 1289 O O . ALA A 1 173 ? -13.535 -3.902 -1.885 1.00 98.38 173 ALA A O 1
ATOM 1290 N N . ALA A 1 174 ? -12.303 -4.975 -0.346 1.00 98.50 174 ALA A N 1
ATOM 1291 C CA . ALA A 1 174 ? -13.427 -5.474 0.451 1.00 98.50 174 ALA A CA 1
ATOM 1292 C C . ALA A 1 174 ? -13.928 -4.470 1.514 1.00 98.50 174 ALA A C 1
ATOM 1294 O O . ALA A 1 174 ? -14.951 -4.705 2.168 1.00 98.50 174 ALA A O 1
ATOM 1295 N N . SER A 1 175 ? -13.232 -3.342 1.685 1.00 98.44 175 SER A N 1
ATOM 1296 C CA . SER A 1 175 ? -13.576 -2.303 2.653 1.00 98.44 175 SER A CA 1
ATOM 1297 C C . SER A 1 175 ? -14.511 -1.241 2.081 1.00 98.44 175 SER A C 1
ATOM 1299 O O . SER A 1 175 ? -14.246 -0.594 1.073 1.00 98.44 175 SER A O 1
ATOM 1301 N N . LYS A 1 176 ? -15.585 -0.962 2.822 1.00 97.88 176 LYS A N 1
ATOM 1302 C CA . LYS A 1 176 ? -16.553 0.116 2.562 1.00 97.88 176 LYS A CA 1
ATOM 1303 C C . LYS A 1 176 ? -15.935 1.521 2.588 1.00 97.88 176 LYS A C 1
ATOM 1305 O O . LYS A 1 176 ? -16.523 2.457 2.043 1.00 97.88 176 LYS A O 1
ATOM 1310 N N . LYS A 1 177 ? -14.790 1.678 3.257 1.00 98.06 177 LYS A N 1
ATOM 1311 C CA . LYS A 1 177 ? -13.942 2.875 3.244 1.00 98.06 177 LYS A CA 1
ATOM 1312 C C . LYS A 1 177 ? -12.478 2.468 3.287 1.00 98.06 177 LYS A C 1
ATOM 1314 O O . LYS A 1 177 ? -12.103 1.641 4.109 1.00 98.06 177 LYS A O 1
ATOM 1319 N N . PHE A 1 178 ? -11.643 3.129 2.502 1.00 98.38 178 PHE A N 1
ATOM 1320 C CA . PHE A 1 178 ? -10.192 3.018 2.600 1.00 98.38 178 PHE A CA 1
ATOM 1321 C C . PHE A 1 178 ? -9.601 4.386 2.952 1.00 98.38 178 PHE A C 1
ATOM 1323 O O . PHE A 1 178 ? -9.792 5.364 2.224 1.00 98.38 178 PHE A O 1
ATOM 1330 N N . VAL A 1 179 ? -8.935 4.462 4.105 1.00 98.44 179 VAL A N 1
ATOM 1331 C CA . VAL A 1 179 ? -8.250 5.661 4.597 1.00 98.44 179 VAL A CA 1
ATOM 1332 C C . VAL A 1 179 ? -6.746 5.430 4.527 1.00 98.44 179 VAL A C 1
ATOM 1334 O O . VAL A 1 179 ? -6.205 4.560 5.204 1.00 98.44 179 VAL A O 1
ATOM 1337 N N . VAL A 1 180 ? -6.071 6.233 3.714 1.00 98.50 180 VAL A N 1
ATOM 1338 C CA . VAL A 1 180 ? -4.620 6.172 3.528 1.00 98.50 180 VAL A CA 1
ATOM 1339 C C . VAL A 1 180 ? -3.931 7.086 4.543 1.00 98.50 180 VAL A C 1
ATOM 1341 O O . VAL A 1 180 ? -4.379 8.214 4.749 1.00 98.50 180 VAL A O 1
ATOM 1344 N N . VAL A 1 181 ? -2.828 6.639 5.146 1.00 97.62 181 VAL A N 1
ATOM 1345 C CA . VAL A 1 181 ? -1.986 7.442 6.053 1.00 97.62 181 VAL A CA 1
ATOM 1346 C C . VAL A 1 181 ? -0.578 7.653 5.495 1.00 97.62 181 VAL A C 1
ATOM 1348 O O . VAL A 1 181 ? 0.181 6.702 5.306 1.00 97.62 181 VAL A O 1
ATOM 1351 N N . VAL A 1 182 ? -0.194 8.910 5.267 1.00 96.12 182 VAL A N 1
ATOM 1352 C CA . VAL A 1 182 ? 1.135 9.273 4.748 1.00 96.12 182 VAL A CA 1
ATOM 1353 C C . VAL A 1 182 ? 1.723 10.507 5.427 1.00 96.12 182 VAL A C 1
ATOM 1355 O O . VAL A 1 182 ? 1.009 11.382 5.917 1.00 96.12 182 VAL A O 1
ATOM 1358 N N . ASP A 1 183 ? 3.050 10.579 5.421 1.00 93.94 183 ASP A N 1
ATOM 1359 C CA . ASP A 1 183 ? 3.790 11.822 5.588 1.00 93.94 183 ASP A CA 1
ATOM 1360 C C . ASP A 1 183 ? 3.875 12.605 4.259 1.00 93.94 183 ASP A C 1
ATOM 1362 O O . ASP A 1 183 ? 3.717 12.033 3.176 1.00 93.94 183 ASP A O 1
ATOM 1366 N N . ASP A 1 184 ? 4.121 13.916 4.329 1.00 92.81 184 ASP A N 1
ATOM 1367 C CA . ASP A 1 184 ? 4.154 14.816 3.160 1.00 92.81 184 ASP A CA 1
ATOM 1368 C C . ASP A 1 184 ? 5.145 14.394 2.053 1.00 92.81 184 ASP A C 1
ATOM 1370 O O . ASP A 1 184 ? 4.905 14.673 0.877 1.00 92.81 184 ASP A O 1
ATOM 1374 N N . THR A 1 185 ? 6.186 13.620 2.385 1.00 93.50 185 THR A N 1
ATOM 1375 C CA . THR A 1 185 ? 7.170 13.091 1.421 1.00 93.50 185 THR A CA 1
ATOM 1376 C C . THR A 1 185 ? 6.617 12.063 0.425 1.00 93.50 185 THR A C 1
ATOM 1378 O O . THR A 1 185 ? 7.310 11.723 -0.533 1.00 93.50 185 THR A O 1
ATOM 1381 N N . LYS A 1 186 ? 5.390 11.553 0.622 1.00 96.56 186 LYS A N 1
ATOM 1382 C CA . LYS A 1 186 ? 4.767 10.568 -0.286 1.00 96.56 186 LYS A CA 1
ATOM 1383 C C . LYS A 1 186 ? 3.968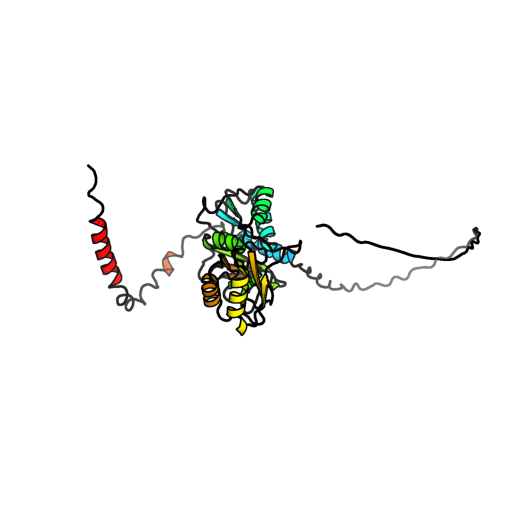 11.188 -1.431 1.00 96.56 186 LYS A C 1
ATOM 1385 O O . LYS A 1 186 ? 3.484 10.448 -2.285 1.00 96.56 186 LYS A O 1
ATOM 1390 N N . LEU A 1 187 ? 3.782 12.506 -1.443 1.00 97.75 187 LEU A N 1
ATOM 1391 C CA . LEU A 1 187 ? 3.031 13.177 -2.502 1.00 97.75 187 LEU A CA 1
ATOM 1392 C C . LEU A 1 187 ? 3.864 13.253 -3.789 1.00 97.75 187 LEU A C 1
ATOM 1394 O O . LEU A 1 187 ? 5.031 13.639 -3.751 1.00 97.75 187 LEU A O 1
ATOM 1398 N N . VAL A 1 188 ? 3.252 12.912 -4.923 1.00 98.50 188 VAL A N 1
ATOM 1399 C CA . VAL A 1 188 ? 3.858 12.988 -6.261 1.00 98.50 188 VAL A CA 1
ATOM 1400 C C . VAL A 1 188 ? 2.918 13.699 -7.235 1.00 98.50 188 VAL A C 1
ATOM 1402 O O . VAL A 1 188 ? 1.700 13.649 -7.075 1.00 98.50 188 VAL A O 1
ATOM 1405 N N . ASP A 1 189 ? 3.468 14.319 -8.281 1.00 97.81 189 ASP A N 1
ATOM 1406 C CA . ASP A 1 189 ? 2.664 14.914 -9.364 1.00 97.81 189 ASP A CA 1
ATOM 1407 C C . ASP A 1 189 ? 1.992 13.847 -10.258 1.00 97.81 189 ASP A C 1
ATOM 1409 O O . ASP A 1 189 ? 1.043 14.143 -10.980 1.00 97.81 189 ASP A O 1
ATOM 1413 N N . GLY A 1 190 ? 2.469 12.598 -10.198 1.00 98.25 190 GLY A N 1
ATOM 1414 C CA . GLY A 1 190 ? 1.898 11.424 -10.860 1.00 98.25 190 GLY A CA 1
ATOM 1415 C C . GLY A 1 190 ? 2.645 10.141 -10.472 1.00 98.25 190 GLY A C 1
ATOM 1416 O O . GLY A 1 190 ? 3.813 10.197 -10.078 1.00 98.25 190 GLY A O 1
ATOM 1417 N N . LEU A 1 191 ? 1.979 8.986 -10.568 1.00 98.75 191 LEU A N 1
ATOM 1418 C CA . LEU A 1 191 ? 2.509 7.695 -10.098 1.00 98.75 191 LEU A CA 1
ATOM 1419 C C . LEU A 1 191 ? 3.791 7.268 -10.837 1.00 98.75 191 LEU A C 1
ATOM 1421 O O . LEU A 1 191 ? 3.942 7.491 -12.036 1.00 98.75 191 LEU A O 1
ATOM 1425 N N . GLY A 1 192 ? 4.723 6.653 -10.108 1.00 98.31 192 GLY A N 1
ATOM 1426 C CA . GLY A 1 192 ? 6.106 6.411 -10.534 1.00 98.31 192 GLY A CA 1
ATOM 1427 C C . GLY A 1 192 ? 7.016 7.640 -10.381 1.00 98.31 192 GLY A C 1
ATOM 1428 O O . GLY A 1 192 ? 8.235 7.529 -10.524 1.00 98.31 192 GLY A O 1
ATOM 1429 N N . GLY A 1 193 ? 6.455 8.814 -10.063 1.00 97.81 193 GLY A N 1
ATOM 1430 C CA . GLY A 1 193 ? 7.158 10.097 -10.043 1.00 97.81 193 GLY A CA 1
ATOM 1431 C C . GLY A 1 193 ? 8.231 10.253 -8.963 1.00 97.81 193 GLY A C 1
ATOM 1432 O O . GLY A 1 193 ? 9.050 11.161 -9.073 1.00 97.81 193 GLY A O 1
ATOM 1433 N N . SER A 1 194 ? 8.288 9.378 -7.949 1.00 97.81 194 SER A N 1
ATOM 1434 C CA . SER A 1 194 ? 9.374 9.420 -6.952 1.00 97.81 194 SER A CA 1
ATOM 1435 C C . SER A 1 194 ? 10.700 8.829 -7.455 1.00 97.81 194 SER A C 1
ATOM 1437 O O . SER A 1 194 ? 11.720 8.954 -6.778 1.00 97.81 194 SER A O 1
ATOM 1439 N N . GLY A 1 195 ? 10.697 8.138 -8.604 1.00 97.12 195 GLY A N 1
ATOM 1440 C CA . GLY A 1 195 ? 11.852 7.381 -9.103 1.00 97.12 195 GLY A CA 1
ATOM 1441 C C . GLY A 1 195 ? 12.177 6.114 -8.293 1.00 97.12 195 GLY A C 1
ATOM 1442 O O . GLY A 1 195 ? 13.155 5.427 -8.586 1.00 97.12 195 GLY A O 1
ATOM 1443 N N . LEU A 1 196 ? 11.373 5.787 -7.275 1.00 98.56 196 LEU A N 1
ATOM 1444 C CA . LEU A 1 196 ? 11.465 4.556 -6.490 1.00 98.56 196 LEU A CA 1
ATOM 1445 C C . LEU A 1 196 ? 10.510 3.482 -7.042 1.00 98.56 196 LEU A C 1
ATOM 1447 O O . LEU A 1 196 ? 9.622 3.760 -7.842 1.00 98.56 196 LEU A O 1
ATOM 1451 N N . ALA A 1 197 ? 10.678 2.241 -6.583 1.00 98.69 197 ALA A N 1
ATOM 1452 C CA . ALA A 1 197 ? 9.989 1.066 -7.117 1.00 98.69 197 ALA A CA 1
ATOM 1453 C C . ALA A 1 197 ? 8.451 1.185 -7.178 1.00 98.69 197 ALA A C 1
ATOM 1455 O O . ALA A 1 197 ? 7.811 1.497 -6.172 1.00 98.69 197 ALA A O 1
ATOM 1456 N N . MET A 1 198 ? 7.857 0.827 -8.313 1.00 98.81 198 MET A N 1
ATOM 1457 C CA . MET A 1 198 ? 6.456 0.428 -8.447 1.00 98.81 198 MET A CA 1
ATOM 1458 C C . MET A 1 198 ? 6.423 -1.111 -8.569 1.00 98.81 198 MET A C 1
ATOM 1460 O O . MET A 1 198 ? 6.910 -1.642 -9.570 1.00 98.81 198 MET A O 1
ATOM 1464 N N . PRO A 1 199 ? 5.941 -1.847 -7.552 1.00 98.88 199 PRO A N 1
ATOM 1465 C CA . PRO A 1 199 ? 6.052 -3.310 -7.515 1.00 98.88 199 PRO A CA 1
ATOM 1466 C C . PRO A 1 199 ? 5.053 -4.030 -8.429 1.00 98.88 199 PRO A C 1
ATOM 1468 O O . PRO A 1 199 ? 3.902 -3.621 -8.531 1.00 98.88 199 PRO A O 1
ATOM 1471 N N . VAL A 1 200 ? 5.432 -5.176 -8.991 1.00 98.94 200 VAL A N 1
ATOM 1472 C CA . VAL A 1 200 ? 4.517 -6.135 -9.635 1.00 98.94 200 VAL A CA 1
ATOM 1473 C C . VAL A 1 200 ? 4.795 -7.537 -9.089 1.00 98.94 200 VAL A C 1
ATOM 1475 O O . VAL A 1 200 ? 5.901 -8.054 -9.234 1.00 98.94 200 VAL A O 1
ATOM 1478 N N . GLU A 1 201 ? 3.807 -8.153 -8.440 1.00 98.94 201 GLU A N 1
ATOM 1479 C CA . GLU A 1 201 ? 3.874 -9.529 -7.935 1.00 98.94 201 GLU A CA 1
ATOM 1480 C C . GLU A 1 201 ? 3.681 -10.503 -9.109 1.00 98.94 201 GLU A C 1
ATOM 1482 O O . GLU A 1 201 ? 2.713 -10.402 -9.864 1.00 98.94 201 GLU A O 1
ATOM 1487 N N . VAL A 1 202 ? 4.622 -11.434 -9.291 1.00 98.88 202 VAL A N 1
ATOM 1488 C CA . VAL A 1 202 ? 4.670 -12.382 -10.416 1.00 98.88 202 VAL A CA 1
ATOM 1489 C C . VAL A 1 202 ? 4.954 -13.802 -9.934 1.00 98.88 202 VAL A C 1
ATOM 1491 O O . VAL A 1 202 ? 5.721 -14.019 -8.993 1.00 98.88 202 VAL A O 1
ATOM 1494 N N . VAL A 1 203 ? 4.386 -14.797 -10.614 1.00 98.81 203 VAL A N 1
ATOM 1495 C CA . VAL A 1 203 ? 4.682 -16.207 -10.328 1.00 98.81 203 VAL A CA 1
ATOM 1496 C C . VAL A 1 203 ? 6.163 -16.511 -10.580 1.00 98.81 203 VAL A C 1
ATOM 1498 O O . VAL A 1 203 ? 6.788 -15.962 -11.489 1.00 98.81 203 VAL A O 1
ATOM 1501 N N . GLN A 1 204 ? 6.743 -17.426 -9.798 1.00 98.69 204 GLN A N 1
ATOM 1502 C CA . GLN A 1 204 ? 8.171 -17.759 -9.920 1.00 98.69 204 GLN A CA 1
ATOM 1503 C C . GLN A 1 204 ? 8.528 -18.399 -11.276 1.00 98.69 204 GLN A C 1
ATOM 1505 O O . GLN A 1 204 ? 9.658 -18.267 -11.755 1.00 98.69 204 GLN A O 1
ATOM 1510 N N . PHE A 1 205 ? 7.582 -19.106 -11.905 1.00 98.56 205 PHE A N 1
ATOM 1511 C CA . PHE A 1 205 ? 7.789 -19.743 -13.204 1.00 98.56 205 PHE A CA 1
ATOM 1512 C C . PHE A 1 205 ? 8.032 -18.690 -14.292 1.00 98.56 205 PHE A C 1
ATOM 1514 O O . PHE A 1 205 ? 7.187 -17.841 -14.553 1.00 98.56 205 PHE A O 1
ATOM 1521 N N . CYS A 1 206 ? 9.198 -18.763 -14.940 1.00 97.12 206 CYS A N 1
ATOM 1522 C CA . CYS A 1 206 ? 9.589 -17.879 -16.039 1.00 97.12 206 CYS A CA 1
ATOM 1523 C C . CYS A 1 206 ? 9.497 -16.364 -15.746 1.00 97.12 206 CYS A C 1
ATOM 1525 O O . CYS A 1 206 ? 9.410 -15.591 -16.693 1.00 97.12 206 CYS A O 1
ATOM 1527 N N . TRP A 1 207 ? 9.621 -15.914 -14.487 1.00 98.31 207 TRP A N 1
ATOM 1528 C CA . TRP A 1 207 ? 9.508 -14.494 -14.083 1.00 98.31 207 TRP A CA 1
ATOM 1529 C C . TRP A 1 207 ? 10.292 -13.492 -14.960 1.00 98.31 207 TRP A C 1
ATOM 1531 O O . TRP A 1 207 ? 9.847 -12.364 -15.159 1.00 98.31 207 TRP A O 1
ATOM 1541 N N . LYS A 1 208 ? 11.431 -13.906 -15.541 1.00 98.62 208 LYS A N 1
ATOM 1542 C CA . LYS A 1 208 ? 12.237 -13.102 -16.483 1.00 98.62 208 LYS A CA 1
ATOM 1543 C C . LYS A 1 208 ? 11.467 -12.663 -17.734 1.00 98.62 208 LYS A C 1
ATOM 1545 O O . LYS A 1 208 ? 11.757 -11.599 -18.266 1.00 98.62 208 LYS A O 1
ATOM 1550 N N . TYR A 1 209 ? 10.502 -13.461 -18.194 1.00 98.31 209 TYR A N 1
ATOM 1551 C CA . TYR A 1 209 ? 9.597 -13.096 -19.286 1.00 98.31 209 TYR A CA 1
ATOM 1552 C C . TYR A 1 209 ? 8.752 -11.876 -18.903 1.00 98.31 209 TYR A C 1
ATOM 1554 O O . TYR A 1 209 ? 8.714 -10.903 -19.651 1.00 98.31 209 TYR A O 1
ATOM 1562 N N . ASN A 1 210 ? 8.156 -11.894 -17.705 1.00 98.38 210 ASN A N 1
ATOM 1563 C CA . ASN A 1 210 ? 7.359 -10.774 -17.213 1.00 98.38 210 ASN A CA 1
ATOM 1564 C C . ASN A 1 210 ? 8.223 -9.542 -16.910 1.00 98.38 210 ASN A C 1
ATOM 1566 O O . ASN A 1 210 ? 7.784 -8.443 -17.218 1.00 98.38 210 ASN A O 1
ATOM 1570 N N . LEU A 1 211 ? 9.469 -9.693 -16.434 1.00 98.69 211 LEU A N 1
ATOM 1571 C CA . LEU A 1 211 ? 10.398 -8.556 -16.318 1.00 98.69 211 LEU A CA 1
ATOM 1572 C C . LEU A 1 211 ? 10.578 -7.838 -17.663 1.00 98.69 211 LEU A C 1
ATOM 1574 O O . LEU A 1 211 ? 10.335 -6.638 -17.741 1.00 98.69 211 LEU A O 1
ATOM 1578 N N . VAL A 1 212 ? 10.937 -8.571 -18.725 1.00 98.62 212 VAL A N 1
ATOM 1579 C CA . VAL A 1 212 ? 11.133 -7.981 -20.061 1.00 98.62 212 VAL A CA 1
ATOM 1580 C C . VAL A 1 212 ? 9.834 -7.368 -20.593 1.00 98.62 212 VAL A C 1
ATOM 1582 O O . VAL A 1 212 ? 9.863 -6.272 -21.142 1.00 98.62 212 VAL A O 1
ATOM 1585 N N . LYS A 1 213 ? 8.681 -8.020 -20.394 1.00 98.56 213 LYS A N 1
ATOM 1586 C CA . LYS A 1 213 ? 7.382 -7.492 -20.847 1.00 98.56 213 LYS A CA 1
ATOM 1587 C C . LYS A 1 213 ? 6.968 -6.205 -20.133 1.00 98.56 213 LYS A C 1
ATOM 1589 O O . LYS A 1 213 ? 6.430 -5.309 -20.777 1.00 98.56 213 LYS A O 1
ATOM 1594 N N . LEU A 1 214 ? 7.231 -6.096 -18.833 1.00 98.62 214 LEU A N 1
ATOM 1595 C CA . LEU A 1 214 ? 6.951 -4.890 -18.052 1.00 98.62 214 LEU A CA 1
ATOM 1596 C C . LEU A 1 214 ? 7.906 -3.740 -18.418 1.00 98.62 214 LEU A C 1
ATOM 1598 O O . LEU A 1 214 ? 7.478 -2.592 -18.488 1.00 98.62 214 LEU A O 1
ATOM 1602 N N . GLU A 1 215 ? 9.172 -4.039 -18.716 1.00 98.56 215 GLU A N 1
ATOM 1603 C CA . GLU A 1 215 ? 10.145 -3.047 -19.194 1.00 98.56 215 GLU A CA 1
ATOM 1604 C C . GLU A 1 215 ? 9.809 -2.539 -20.609 1.00 98.56 215 GLU A C 1
ATOM 1606 O O . GLU A 1 215 ? 9.824 -1.335 -20.862 1.00 98.56 215 GLU A O 1
ATOM 1611 N N . GLU A 1 216 ? 9.417 -3.437 -21.521 1.00 98.50 216 GLU A N 1
ATOM 1612 C CA . GLU A 1 216 ? 8.943 -3.090 -22.869 1.00 98.50 216 GLU A CA 1
ATOM 1613 C C . GLU A 1 216 ? 7.681 -2.209 -22.852 1.00 98.50 216 GLU A C 1
ATOM 1615 O O . GLU A 1 216 ? 7.547 -1.332 -23.712 1.00 98.50 216 GLU A O 1
ATOM 1620 N N . LEU A 1 217 ? 6.773 -2.431 -21.892 1.00 98.38 217 LEU A N 1
ATOM 1621 C CA . LEU A 1 217 ? 5.523 -1.681 -21.733 1.00 98.38 217 LEU A CA 1
ATOM 1622 C C . LEU A 1 217 ? 5.769 -0.204 -21.376 1.00 98.38 217 LEU A C 1
ATOM 1624 O O . LEU A 1 217 ? 5.096 0.664 -21.923 1.00 98.38 217 LEU A O 1
ATOM 1628 N N . PHE A 1 218 ? 6.757 0.077 -20.518 1.00 98.31 218 PHE A N 1
ATOM 1629 C CA . PHE A 1 218 ? 7.048 1.422 -19.989 1.00 98.31 218 PHE A CA 1
ATOM 1630 C C . PHE A 1 218 ? 8.383 2.018 -20.474 1.00 98.31 218 PHE A C 1
ATOM 1632 O O . PHE A 1 218 ? 8.968 2.911 -19.850 1.00 98.31 218 PHE A O 1
ATOM 1639 N N . LYS A 1 219 ? 8.894 1.529 -21.609 1.00 97.56 219 LYS A N 1
ATOM 1640 C CA . LYS A 1 219 ? 10.121 2.029 -22.262 1.00 97.56 219 LYS A CA 1
ATOM 1641 C C . LYS A 1 219 ? 10.083 3.543 -22.542 1.00 97.56 219 LYS A C 1
ATOM 1643 O O . LYS A 1 219 ? 11.116 4.207 -22.555 1.00 97.56 219 LYS A O 1
ATOM 1648 N N . ASP A 1 220 ? 8.882 4.065 -22.781 1.00 97.44 220 ASP A N 1
ATOM 1649 C CA . ASP A 1 220 ? 8.568 5.429 -23.206 1.00 97.44 220 ASP A CA 1
ATOM 1650 C C . ASP A 1 220 ? 8.638 6.425 -22.031 1.00 97.44 220 ASP A C 1
ATOM 1652 O O . ASP A 1 220 ? 8.960 7.600 -22.212 1.00 97.44 220 ASP A O 1
ATOM 1656 N N . GLU A 1 221 ? 8.384 5.926 -20.822 1.00 97.88 221 GLU A N 1
ATOM 1657 C CA . GLU A 1 221 ? 8.575 6.564 -19.517 1.00 97.88 221 GLU A CA 1
ATOM 1658 C C . GLU A 1 221 ? 9.998 6.320 -18.962 1.00 97.88 221 GLU A C 1
ATOM 1660 O O . GLU A 1 221 ? 10.341 6.697 -17.834 1.00 97.88 221 GLU A O 1
ATOM 1665 N N . GLY A 1 222 ? 10.849 5.674 -19.769 1.00 97.81 222 GLY A N 1
ATOM 1666 C CA . GLY A 1 222 ? 12.250 5.395 -19.478 1.00 97.81 222 GLY A CA 1
ATOM 1667 C C . GLY A 1 222 ? 12.477 4.338 -18.399 1.00 97.81 222 GLY A C 1
ATOM 1668 O O . GLY A 1 222 ? 13.526 4.400 -17.747 1.00 97.81 222 GLY A O 1
ATOM 1669 N N . CYS A 1 223 ? 11.515 3.426 -18.214 1.00 98.25 223 CYS A N 1
ATOM 1670 C CA . CYS A 1 223 ? 11.503 2.412 -17.162 1.00 98.25 223 CYS A CA 1
ATOM 1671 C C . CYS A 1 223 ? 12.743 1.500 -17.168 1.00 98.25 223 CYS A C 1
ATOM 1673 O O . CYS A 1 223 ? 13.280 1.157 -18.219 1.00 98.25 223 CYS A O 1
ATOM 1675 N N . GLU A 1 224 ? 13.155 1.078 -15.973 1.00 98.69 224 GLU A N 1
ATOM 1676 C CA . GLU A 1 224 ? 14.107 -0.006 -15.718 1.00 98.69 224 GLU A CA 1
ATOM 1677 C C . GLU A 1 224 ? 13.426 -1.042 -14.807 1.00 98.69 224 GLU A C 1
ATOM 1679 O O . GLU A 1 224 ? 12.872 -0.675 -13.766 1.00 98.69 224 GLU A O 1
ATOM 1684 N N . ALA A 1 225 ? 13.445 -2.323 -15.179 1.00 98.75 225 ALA A N 1
ATOM 1685 C CA . ALA A 1 225 ? 12.769 -3.391 -14.438 1.00 98.75 225 ALA A CA 1
ATOM 1686 C C . ALA A 1 225 ? 13.766 -4.315 -13.720 1.00 98.75 225 ALA A C 1
ATOM 1688 O O . ALA A 1 225 ? 14.726 -4.814 -14.309 1.00 98.75 225 ALA A O 1
ATOM 1689 N N . LYS A 1 226 ? 13.539 -4.585 -12.429 1.00 98.81 226 LYS A N 1
ATOM 1690 C CA . LYS A 1 226 ? 14.441 -5.391 -11.586 1.00 98.81 226 LYS A CA 1
ATOM 1691 C C . LYS A 1 226 ? 13.674 -6.432 -10.788 1.00 98.81 226 LYS A C 1
ATOM 1693 O O . LYS A 1 226 ? 12.625 -6.143 -10.232 1.00 98.81 226 LYS A O 1
ATOM 1698 N N . LEU A 1 227 ? 14.223 -7.638 -10.657 1.00 98.81 227 LEU A N 1
ATOM 1699 C CA . LEU A 1 227 ? 13.754 -8.572 -9.630 1.00 98.81 227 LEU A CA 1
ATOM 1700 C C . LEU A 1 227 ? 14.072 -7.989 -8.247 1.00 98.81 227 LEU A C 1
ATOM 1702 O O . LEU A 1 227 ? 15.218 -7.607 -8.005 1.00 98.81 227 LEU A O 1
ATOM 1706 N N . ARG A 1 228 ? 13.096 -7.963 -7.337 1.00 98.81 228 ARG A N 1
ATOM 1707 C CA . ARG A 1 228 ? 13.335 -7.598 -5.939 1.00 98.81 228 ARG A CA 1
ATOM 1708 C C . ARG A 1 228 ? 14.221 -8.650 -5.273 1.00 98.81 228 ARG A C 1
ATOM 1710 O O . ARG A 1 228 ? 13.937 -9.847 -5.341 1.00 98.81 228 ARG A O 1
ATOM 1717 N N . ILE A 1 229 ? 15.276 -8.191 -4.612 1.00 98.44 229 ILE A N 1
ATOM 1718 C CA . ILE A 1 229 ? 16.252 -9.021 -3.902 1.00 98.44 229 ILE A CA 1
ATOM 1719 C C . ILE A 1 229 ? 16.098 -8.806 -2.390 1.00 98.44 229 ILE A C 1
ATOM 1721 O O . ILE A 1 229 ? 15.809 -7.693 -1.950 1.00 98.44 229 ILE A O 1
ATOM 1725 N N . ASP A 1 230 ? 16.246 -9.872 -1.606 1.00 96.88 230 ASP A N 1
ATOM 1726 C CA . ASP A 1 230 ? 16.197 -9.845 -0.142 1.00 96.88 230 ASP A CA 1
ATOM 1727 C C . ASP A 1 230 ? 17.559 -9.499 0.503 1.00 96.88 230 ASP A C 1
ATOM 1729 O O . ASP A 1 230 ? 18.561 -9.262 -0.175 1.00 96.88 230 ASP A O 1
ATOM 1733 N N . GLY A 1 231 ? 17.604 -9.462 1.839 1.00 94.31 231 GLY A N 1
ATOM 1734 C CA . GLY A 1 231 ? 18.831 -9.167 2.592 1.00 94.31 231 GLY A CA 1
ATOM 1735 C C . GLY A 1 231 ? 19.945 -10.217 2.458 1.00 94.31 231 GLY A C 1
ATOM 1736 O O . GLY A 1 231 ? 21.095 -9.903 2.757 1.00 94.31 231 GLY A O 1
ATOM 1737 N N . ASP A 1 232 ? 19.628 -11.424 1.978 1.00 95.94 232 ASP A N 1
ATOM 1738 C CA . ASP A 1 232 ? 20.580 -12.515 1.739 1.00 95.94 232 ASP A CA 1
ATOM 1739 C C . ASP A 1 232 ? 21.105 -12.531 0.286 1.00 95.94 232 ASP A C 1
ATOM 1741 O O . ASP A 1 232 ? 21.912 -13.394 -0.073 1.00 95.94 232 ASP A O 1
ATOM 1745 N N . GLY A 1 233 ? 20.643 -11.616 -0.575 1.00 96.88 233 GLY A N 1
ATOM 1746 C CA . GLY A 1 233 ? 20.993 -11.588 -1.997 1.00 96.88 233 GLY A CA 1
ATOM 1747 C C . GLY A 1 233 ? 20.182 -12.557 -2.871 1.00 96.88 233 GLY A C 1
ATOM 1748 O O . GLY A 1 233 ? 20.590 -12.851 -3.997 1.00 96.88 233 GLY A O 1
ATOM 1749 N N . LYS A 1 234 ? 19.048 -13.069 -2.379 1.00 98.00 234 LYS A N 1
ATOM 1750 C CA . LYS A 1 234 ? 18.163 -14.021 -3.076 1.00 98.00 234 LYS A CA 1
ATOM 1751 C C . LYS A 1 234 ? 16.920 -13.306 -3.632 1.00 98.00 234 LYS A C 1
ATOM 1753 O O . LYS A 1 234 ? 16.606 -12.203 -3.194 1.00 98.00 234 LYS A O 1
ATOM 1758 N N . PRO A 1 235 ? 16.172 -13.911 -4.575 1.00 98.50 235 PRO A N 1
ATOM 1759 C CA . PRO A 1 235 ? 14.847 -13.424 -4.962 1.00 98.50 235 PRO A CA 1
ATOM 1760 C C . PRO A 1 235 ? 13.929 -13.238 -3.745 1.00 98.50 235 PRO A C 1
ATOM 1762 O O . PRO A 1 235 ? 13.710 -14.187 -2.994 1.00 98.50 235 PRO A O 1
ATOM 1765 N N . TYR A 1 236 ? 13.371 -12.040 -3.568 1.00 98.62 236 TYR A N 1
ATOM 1766 C CA . TYR A 1 236 ? 12.398 -11.776 -2.509 1.00 98.62 236 TYR A CA 1
ATOM 1767 C C . TYR A 1 236 ? 11.115 -12.578 -2.752 1.00 98.62 236 TYR A C 1
ATOM 1769 O O . TYR A 1 236 ? 10.533 -12.514 -3.837 1.00 98.62 236 TYR A O 1
ATOM 1777 N N . VAL A 1 237 ? 10.664 -13.298 -1.724 1.00 98.56 237 VAL A N 1
ATOM 1778 C CA . VAL A 1 237 ? 9.456 -14.130 -1.759 1.00 98.56 237 VAL A CA 1
ATOM 1779 C C . VAL A 1 237 ? 8.328 -13.433 -0.999 1.00 98.56 237 VAL A C 1
ATOM 1781 O O . VAL A 1 237 ? 8.493 -13.092 0.172 1.00 98.56 237 VAL A O 1
ATOM 1784 N N . THR A 1 238 ? 7.179 -13.229 -1.648 1.00 98.81 238 THR A N 1
ATOM 1785 C CA . THR A 1 238 ? 6.009 -12.593 -1.021 1.00 98.81 238 THR A CA 1
ATOM 1786 C C . THR A 1 238 ? 5.353 -13.495 0.020 1.00 98.81 238 THR A C 1
ATOM 1788 O O . THR A 1 238 ? 5.580 -14.708 0.078 1.00 98.81 238 THR A O 1
ATOM 1791 N N . ASP A 1 239 ? 4.432 -12.923 0.798 1.00 98.31 239 ASP A N 1
ATOM 1792 C CA . ASP A 1 239 ? 3.611 -13.682 1.743 1.00 98.31 239 ASP A CA 1
ATOM 1793 C C . ASP A 1 239 ? 2.804 -14.830 1.101 1.00 98.31 239 ASP A C 1
ATOM 1795 O O . ASP A 1 239 ? 2.372 -15.736 1.822 1.00 98.31 239 ASP A O 1
ATOM 1799 N N . ASN A 1 240 ? 2.650 -14.798 -0.229 1.00 98.62 240 ASN A N 1
ATOM 1800 C CA . ASN A 1 240 ? 1.891 -15.725 -1.071 1.00 98.62 240 ASN A CA 1
ATOM 1801 C C . ASN A 1 240 ? 2.800 -16.618 -1.946 1.00 98.62 240 ASN A C 1
ATOM 1803 O O . ASN A 1 240 ? 2.323 -17.245 -2.886 1.00 98.62 240 ASN A O 1
ATOM 1807 N N . ALA A 1 241 ? 4.102 -16.676 -1.635 1.00 98.50 241 ALA A N 1
ATOM 1808 C CA . ALA A 1 241 ? 5.127 -17.457 -2.336 1.00 98.50 241 ALA A CA 1
ATOM 1809 C C . ALA A 1 241 ? 5.432 -17.037 -3.794 1.00 98.50 241 ALA A C 1
ATOM 1811 O O . ALA A 1 241 ? 6.030 -17.808 -4.548 1.00 98.50 241 ALA A O 1
ATOM 1812 N N . ASN A 1 242 ? 5.097 -15.806 -4.182 1.00 98.88 242 ASN A N 1
ATOM 1813 C CA . ASN A 1 242 ? 5.458 -15.224 -5.480 1.00 98.88 242 ASN A CA 1
ATOM 1814 C C . ASN A 1 242 ? 6.786 -14.451 -5.410 1.00 98.88 242 ASN A C 1
ATOM 1816 O O . ASN A 1 242 ? 7.347 -14.269 -4.331 1.00 98.88 242 ASN A O 1
ATOM 1820 N N . TYR A 1 243 ? 7.275 -13.969 -6.553 1.00 98.88 243 TYR A N 1
ATOM 1821 C CA . TYR A 1 243 ? 8.342 -12.965 -6.627 1.00 98.88 243 TYR A CA 1
ATOM 1822 C C . TYR A 1 243 ? 7.764 -11.570 -6.889 1.00 98.88 243 TYR A C 1
ATOM 1824 O O . TYR A 1 243 ? 6.596 -11.432 -7.246 1.00 98.88 243 TYR A O 1
ATOM 1832 N N . ILE A 1 244 ? 8.594 -10.534 -6.757 1.00 98.94 244 ILE A N 1
ATOM 1833 C CA . ILE A 1 244 ? 8.263 -9.167 -7.180 1.00 98.94 244 ILE A CA 1
ATOM 1834 C C . ILE A 1 244 ? 9.261 -8.695 -8.238 1.00 98.94 244 ILE A C 1
ATOM 1836 O O . ILE A 1 244 ? 10.472 -8.827 -8.053 1.00 98.94 244 ILE A O 1
ATOM 1840 N N . VAL A 1 245 ? 8.751 -8.114 -9.324 1.00 98.94 245 VAL A N 1
ATOM 1841 C CA . VAL A 1 245 ? 9.515 -7.255 -10.234 1.00 98.94 245 VAL A CA 1
ATOM 1842 C C . VAL A 1 245 ? 9.200 -5.805 -9.871 1.00 98.94 245 VAL A C 1
ATOM 1844 O O . VAL A 1 245 ? 8.052 -5.383 -9.941 1.00 98.94 245 VAL A O 1
ATOM 1847 N N . ASP A 1 246 ? 10.212 -5.051 -9.465 1.00 98.94 246 ASP A N 1
ATOM 1848 C CA . ASP A 1 246 ? 10.126 -3.622 -9.192 1.00 98.94 246 ASP A CA 1
ATOM 1849 C C . ASP A 1 246 ? 10.441 -2.823 -10.462 1.00 98.94 246 ASP A C 1
ATOM 1851 O O . ASP A 1 246 ? 11.485 -3.024 -11.092 1.00 98.94 246 ASP A O 1
ATOM 1855 N N . LEU A 1 247 ? 9.537 -1.913 -10.829 1.00 98.88 247 LEU A N 1
ATOM 1856 C CA . LEU A 1 247 ? 9.674 -1.008 -11.971 1.00 98.88 247 LEU A CA 1
ATOM 1857 C C . LEU A 1 247 ? 10.101 0.384 -11.490 1.00 98.88 247 LEU A C 1
ATOM 1859 O O . LEU A 1 247 ? 9.495 0.931 -10.569 1.00 98.88 247 LEU A O 1
ATOM 1863 N N . TYR A 1 248 ? 11.132 0.962 -12.102 1.00 98.81 248 TYR A N 1
ATOM 1864 C CA . TYR A 1 248 ? 11.688 2.269 -11.738 1.00 98.81 248 TYR A CA 1
ATOM 1865 C C . TYR A 1 248 ? 11.574 3.224 -12.926 1.00 98.81 248 TYR A C 1
ATOM 1867 O O . TYR A 1 248 ? 12.095 2.929 -13.998 1.00 98.81 248 TYR A O 1
ATOM 1875 N N . PHE A 1 249 ? 10.910 4.365 -12.746 1.00 98.62 249 PHE A N 1
ATOM 1876 C CA . PHE A 1 249 ? 10.543 5.279 -13.833 1.00 98.62 249 PHE A CA 1
ATOM 1877 C C . PHE A 1 249 ? 11.425 6.533 -13.871 1.00 98.62 249 PHE A C 1
ATOM 1879 O O . PHE A 1 249 ? 11.930 6.978 -12.840 1.00 98.62 249 PHE A O 1
ATOM 1886 N N . LYS A 1 250 ? 11.586 7.134 -15.060 1.00 98.25 250 LYS A N 1
ATOM 1887 C CA . LYS A 1 250 ? 12.258 8.442 -15.235 1.00 98.25 250 LYS A CA 1
ATOM 1888 C C . LYS A 1 250 ? 11.269 9.595 -15.388 1.00 98.25 250 LYS A C 1
ATOM 1890 O O . LYS A 1 250 ? 11.619 10.739 -15.116 1.00 98.25 250 LYS A O 1
ATOM 1895 N N . THR A 1 251 ? 10.043 9.292 -15.803 1.00 98.12 251 THR A N 1
ATOM 1896 C CA . THR A 1 251 ? 8.893 10.204 -15.824 1.00 98.12 251 THR A CA 1
ATOM 1897 C C . THR A 1 251 ? 7.660 9.476 -15.284 1.00 98.12 251 THR A C 1
ATOM 1899 O O . THR A 1 251 ? 7.584 8.262 -15.474 1.00 98.12 251 THR A O 1
ATOM 1902 N N . PRO A 1 252 ? 6.680 10.170 -14.678 1.00 98.44 252 PRO A N 1
ATOM 1903 C CA . PRO A 1 252 ? 5.435 9.548 -14.232 1.00 98.44 252 PRO A CA 1
ATOM 1904 C C . PRO A 1 252 ? 4.716 8.727 -15.314 1.00 98.44 252 PRO A C 1
ATOM 1906 O O . PRO A 1 252 ? 4.801 9.024 -16.509 1.00 98.44 252 PRO A O 1
ATOM 1909 N N . ILE A 1 253 ? 3.972 7.716 -14.868 1.00 98.38 253 ILE A N 1
ATOM 1910 C CA . ILE A 1 253 ? 3.109 6.866 -15.693 1.00 98.38 253 ILE A CA 1
ATOM 1911 C C . ILE A 1 253 ? 2.007 7.735 -16.318 1.00 98.38 253 ILE A C 1
ATOM 1913 O O . ILE A 1 253 ? 1.260 8.402 -15.606 1.00 98.38 253 ILE A O 1
ATOM 1917 N N . ARG A 1 254 ? 1.897 7.720 -17.655 1.00 95.75 254 ARG A N 1
ATOM 1918 C CA . ARG A 1 254 ? 1.017 8.630 -18.420 1.00 95.75 254 ARG A CA 1
ATOM 1919 C C . ARG A 1 254 ? -0.484 8.410 -18.184 1.00 95.75 254 ARG A C 1
ATOM 1921 O O . ARG A 1 254 ? -1.248 9.367 -18.228 1.00 95.75 254 ARG A O 1
ATOM 1928 N N . ASP A 1 255 ? -0.895 7.162 -17.974 1.00 97.19 255 ASP A N 1
ATOM 1929 C CA . ASP A 1 255 ? -2.273 6.756 -17.673 1.00 97.19 255 ASP A CA 1
ATOM 1930 C C . ASP A 1 255 ? -2.218 5.550 -16.726 1.00 97.19 255 ASP A C 1
ATOM 1932 O O . ASP A 1 255 ? -1.881 4.436 -17.136 1.00 97.19 255 ASP A O 1
ATOM 1936 N N . GLY A 1 256 ? -2.508 5.779 -15.442 1.00 97.19 256 GLY A N 1
ATOM 1937 C CA . GLY A 1 256 ? -2.468 4.732 -14.421 1.00 97.19 256 GLY A CA 1
ATOM 1938 C C . GLY A 1 256 ? -3.502 3.625 -14.651 1.00 97.19 256 GLY A C 1
ATOM 1939 O O . GLY A 1 256 ? -3.195 2.454 -14.432 1.00 97.19 256 GLY A O 1
ATOM 1940 N N . LEU A 1 257 ? -4.701 3.970 -15.133 1.00 97.12 257 LEU A N 1
ATOM 1941 C CA . LEU A 1 257 ? -5.810 3.030 -15.340 1.00 97.12 257 LEU A CA 1
ATOM 1942 C C . LEU A 1 257 ? -5.547 2.108 -16.534 1.00 97.12 257 LEU A C 1
ATOM 1944 O O . LEU A 1 257 ? -5.771 0.898 -16.439 1.00 97.12 257 LEU A O 1
ATOM 1948 N N . ALA A 1 258 ? -5.016 2.648 -17.633 1.00 98.19 258 ALA A N 1
ATOM 1949 C CA . ALA A 1 258 ? -4.536 1.841 -18.750 1.00 98.19 258 ALA A CA 1
ATOM 1950 C C . ALA A 1 258 ? -3.339 0.970 -18.334 1.00 98.19 258 ALA A C 1
ATOM 1952 O O . ALA A 1 258 ? -3.340 -0.230 -18.612 1.00 98.19 258 ALA A O 1
ATOM 1953 N N . ALA A 1 259 ? -2.364 1.540 -17.615 1.00 98.44 259 ALA A N 1
ATOM 1954 C CA . ALA A 1 259 ? -1.176 0.830 -17.143 1.00 98.44 259 ALA A CA 1
ATOM 1955 C C . ALA A 1 259 ? -1.518 -0.376 -16.254 1.00 98.44 259 ALA A C 1
ATOM 1957 O O . ALA A 1 259 ? -1.071 -1.487 -16.534 1.00 98.44 259 ALA A O 1
ATOM 1958 N N . GLY A 1 260 ? -2.340 -0.192 -15.215 1.00 98.44 260 GLY A N 1
ATOM 1959 C CA . GLY A 1 260 ? -2.738 -1.279 -14.314 1.00 98.44 260 GLY A CA 1
ATOM 1960 C C . GLY A 1 260 ? -3.503 -2.392 -15.036 1.00 98.44 260 GLY A C 1
ATOM 1961 O O . GLY A 1 260 ? -3.208 -3.579 -14.873 1.00 98.44 260 GLY A O 1
ATOM 1962 N N . LYS A 1 261 ? -4.434 -2.015 -15.920 1.00 98.44 261 LYS A N 1
ATOM 1963 C CA . LYS A 1 261 ? -5.186 -2.967 -16.745 1.00 98.44 261 LYS A CA 1
ATOM 1964 C C . LYS A 1 261 ? -4.277 -3.787 -17.670 1.00 98.44 261 LYS A C 1
ATOM 1966 O O . LYS A 1 261 ? -4.495 -4.990 -17.803 1.00 98.44 261 LYS A O 1
ATOM 1971 N N . GLU A 1 262 ? -3.284 -3.159 -18.297 1.00 98.56 262 GLU A N 1
ATOM 1972 C CA . GLU A 1 262 ? -2.355 -3.844 -19.201 1.00 98.56 262 GLU A CA 1
ATOM 1973 C C . GLU A 1 262 ? -1.404 -4.770 -18.428 1.00 98.56 262 GLU A C 1
ATOM 1975 O O . GLU A 1 262 ? -1.281 -5.939 -18.793 1.00 98.56 262 GLU A O 1
ATOM 1980 N N . ILE A 1 263 ? -0.837 -4.315 -17.299 1.00 98.69 263 ILE A N 1
ATOM 1981 C CA . ILE A 1 263 ? -0.027 -5.153 -16.392 1.00 98.69 263 ILE A CA 1
ATOM 1982 C C . ILE A 1 263 ? -0.819 -6.398 -15.956 1.00 98.69 263 ILE A C 1
ATOM 1984 O O . ILE A 1 263 ? -0.312 -7.517 -16.028 1.00 98.69 263 ILE A O 1
ATOM 1988 N N . SER A 1 264 ? -2.084 -6.215 -15.565 1.00 98.56 264 SER A N 1
ATOM 1989 C CA . SER A 1 264 ? -2.991 -7.294 -15.138 1.00 98.56 264 SER A CA 1
ATOM 1990 C C . SER A 1 264 ? -3.345 -8.296 -16.249 1.00 98.56 264 SER A C 1
ATOM 1992 O O . SER A 1 264 ? -3.921 -9.345 -15.967 1.00 98.56 264 SER A O 1
ATOM 1994 N N . SER A 1 265 ? -3.036 -7.994 -17.515 1.00 98.38 265 SER A N 1
ATOM 1995 C CA . SER A 1 265 ? -3.299 -8.884 -18.653 1.00 98.38 265 SER A CA 1
ATOM 1996 C C . SER A 1 265 ? -2.175 -9.898 -18.918 1.00 98.38 265 SER A C 1
ATOM 1998 O O . SER A 1 265 ? -2.400 -10.897 -19.609 1.00 98.38 265 SER A O 1
ATOM 2000 N N . PHE A 1 266 ? -0.969 -9.664 -18.384 1.00 98.44 266 PHE A N 1
ATOM 2001 C CA . PHE A 1 266 ? 0.220 -10.469 -18.676 1.00 98.44 266 PHE A CA 1
ATOM 2002 C C . PHE A 1 266 ? 0.201 -11.811 -17.929 1.00 98.44 266 PHE A C 1
ATOM 2004 O O . PHE A 1 266 ? -0.032 -11.888 -16.722 1.00 98.44 266 PHE A O 1
ATOM 2011 N N . GLN A 1 267 ? 0.479 -12.906 -18.641 1.00 98.38 267 GLN A N 1
ATOM 2012 C CA . GLN A 1 267 ? 0.367 -14.248 -18.070 1.00 98.38 267 GLN A CA 1
ATOM 2013 C C . GLN A 1 267 ? 1.447 -14.486 -17.004 1.00 98.38 267 GLN A C 1
ATOM 2015 O O . GLN A 1 267 ? 2.647 -14.458 -17.275 1.00 98.38 267 GLN A O 1
ATOM 2020 N N . GLY A 1 268 ? 1.011 -14.753 -15.772 1.00 98.25 268 GLY A N 1
ATOM 2021 C CA . GLY A 1 268 ? 1.901 -14.940 -14.627 1.00 98.25 268 GLY A CA 1
ATOM 2022 C C . GLY A 1 268 ? 2.245 -13.654 -13.869 1.00 98.25 268 GLY A C 1
ATOM 2023 O O . GLY A 1 268 ? 3.015 -13.729 -12.913 1.00 98.25 268 GLY A O 1
ATOM 2024 N N . VAL A 1 269 ? 1.670 -12.503 -14.236 1.00 98.75 269 VAL A N 1
ATOM 2025 C CA . VAL A 1 269 ? 1.411 -11.445 -13.248 1.00 98.75 269 VAL A CA 1
ATOM 2026 C C . VAL A 1 269 ? 0.320 -11.940 -12.297 1.00 98.75 269 VAL A C 1
ATOM 2028 O O . VAL A 1 269 ? -0.584 -12.673 -12.700 1.00 98.75 269 VAL A O 1
ATOM 2031 N N . VAL A 1 270 ? 0.453 -11.585 -11.022 1.00 98.81 270 VAL A N 1
ATOM 2032 C CA . VAL A 1 270 ? -0.499 -11.905 -9.954 1.00 98.81 270 VAL A CA 1
ATOM 2033 C C . VAL A 1 270 ? -1.219 -10.639 -9.501 1.00 98.81 270 VAL A C 1
ATOM 2035 O O . VAL A 1 270 ? -2.440 -10.651 -9.406 1.00 98.81 270 VAL A O 1
ATOM 2038 N N . GLU A 1 271 ? -0.479 -9.554 -9.245 1.00 98.81 271 GLU A N 1
ATOM 2039 C CA . GLU A 1 271 ? -1.029 -8.247 -8.856 1.00 98.81 271 GLU A CA 1
ATOM 2040 C C . GLU A 1 271 ? 0.018 -7.129 -9.043 1.00 98.81 271 GLU A C 1
ATOM 2042 O O . GLU A 1 271 ? 1.214 -7.405 -9.129 1.00 98.81 271 GLU A O 1
ATOM 2047 N N . HIS A 1 272 ? -0.397 -5.860 -9.081 1.00 98.88 272 HIS A N 1
ATOM 2048 C CA . HIS A 1 272 ? 0.486 -4.697 -9.225 1.00 98.88 272 HIS A CA 1
ATOM 2049 C C . HIS A 1 272 ? 0.314 -3.629 -8.134 1.00 98.88 272 HIS A C 1
ATOM 2051 O O . HIS A 1 272 ? -0.756 -3.445 -7.554 1.00 98.88 272 HIS A O 1
ATOM 2057 N N . GLY A 1 273 ? 1.371 -2.853 -7.908 1.00 98.81 273 GLY A N 1
ATOM 2058 C CA . GLY A 1 273 ? 1.474 -1.817 -6.884 1.00 98.81 273 GLY A CA 1
ATOM 2059 C C . GLY A 1 273 ? 0.674 -0.546 -7.157 1.00 98.81 273 GLY A C 1
ATOM 2060 O O . GLY A 1 273 ? 0.593 0.288 -6.264 1.00 98.81 273 GLY A O 1
ATOM 2061 N N . LEU A 1 274 ? 0.068 -0.393 -8.342 1.00 98.88 274 LEU A N 1
ATOM 2062 C CA . LEU A 1 274 ? -0.909 0.669 -8.620 1.00 98.88 274 LEU A CA 1
ATOM 2063 C C . LEU A 1 274 ? -2.258 0.346 -7.953 1.00 98.88 274 LEU A C 1
ATOM 2065 O O . LEU A 1 274 ? -2.851 -0.700 -8.234 1.00 98.88 274 LEU A O 1
ATOM 2069 N N . PHE A 1 275 ? -2.743 1.235 -7.085 1.00 98.75 275 PHE A N 1
ATOM 2070 C CA . PHE A 1 275 ? -4.047 1.143 -6.417 1.00 98.75 275 PHE A CA 1
ATOM 2071 C C . PHE A 1 275 ? -4.855 2.370 -6.848 1.00 98.75 275 PHE A C 1
ATOM 2073 O O . PHE A 1 275 ? -4.513 3.500 -6.501 1.00 98.75 275 PHE A O 1
ATOM 2080 N N . LEU A 1 276 ? -5.873 2.144 -7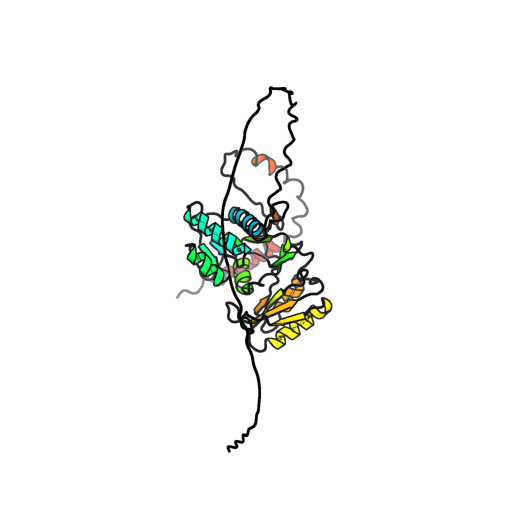.677 1.00 98.31 276 LEU A N 1
ATOM 2081 C CA . LEU A 1 276 ? -6.487 3.158 -8.541 1.00 98.31 276 LEU A CA 1
ATOM 2082 C C . LEU A 1 276 ? -7.986 3.242 -8.250 1.00 98.31 276 LEU A C 1
ATOM 2084 O O . LEU A 1 276 ? -8.617 2.199 -8.096 1.00 98.31 276 LEU A O 1
ATOM 2088 N N . ASP A 1 277 ? -8.541 4.449 -8.124 1.00 96.75 277 ASP A N 1
ATOM 2089 C CA . ASP A 1 277 ? -9.929 4.699 -7.679 1.00 96.75 277 ASP A CA 1
ATOM 2090 C C . ASP A 1 277 ? -10.311 4.068 -6.308 1.00 96.75 277 ASP A C 1
ATOM 2092 O O . ASP A 1 277 ? -11.483 4.034 -5.930 1.00 96.75 277 ASP A O 1
ATOM 2096 N N . MET A 1 278 ? -9.336 3.580 -5.523 1.00 97.75 278 MET A N 1
ATOM 2097 C CA . MET A 1 278 ? -9.579 2.856 -4.261 1.00 97.75 278 MET A CA 1
ATOM 2098 C C . MET A 1 278 ? -9.668 3.760 -3.020 1.00 97.75 278 MET A C 1
ATOM 2100 O O . MET A 1 278 ? -10.412 3.456 -2.086 1.00 97.75 278 MET A O 1
ATOM 2104 N N . ALA A 1 279 ? -8.896 4.850 -2.956 1.00 97.81 279 ALA A N 1
ATOM 2105 C CA . ALA A 1 279 ? -8.789 5.658 -1.741 1.00 97.81 279 ALA A CA 1
ATOM 2106 C C . ALA A 1 279 ? -10.058 6.494 -1.493 1.00 97.81 279 ALA A C 1
ATOM 2108 O O . ALA A 1 279 ? -10.446 7.342 -2.296 1.00 97.81 279 ALA A O 1
ATOM 2109 N N . THR A 1 280 ? -10.690 6.314 -0.330 1.00 97.19 280 THR A N 1
ATOM 2110 C CA . THR A 1 280 ? -11.818 7.160 0.103 1.00 97.19 280 THR A CA 1
ATOM 2111 C C . THR A 1 280 ? -11.321 8.493 0.667 1.00 97.19 280 THR A C 1
ATOM 2113 O O . THR A 1 280 ? -11.931 9.540 0.441 1.00 97.19 280 THR A O 1
ATOM 2116 N N . ALA A 1 281 ? -10.215 8.461 1.412 1.00 97.12 281 ALA A N 1
ATOM 2117 C CA . ALA A 1 281 ? -9.527 9.643 1.913 1.00 97.12 281 ALA A CA 1
ATOM 2118 C C . ALA A 1 281 ? -8.033 9.375 2.127 1.00 97.12 281 ALA A C 1
ATOM 2120 O O . ALA A 1 281 ? -7.632 8.242 2.385 1.00 97.12 281 ALA A O 1
ATOM 2121 N N . VAL A 1 282 ? -7.232 10.437 2.078 1.00 97.88 282 VAL A N 1
ATOM 2122 C CA . VAL A 1 282 ? -5.802 10.425 2.398 1.00 97.88 282 VAL A CA 1
ATOM 2123 C C . VAL A 1 282 ? -5.549 11.433 3.513 1.00 97.88 282 VAL A C 1
ATOM 2125 O O . VAL A 1 282 ? -5.827 12.624 3.361 1.00 97.88 282 VAL A O 1
ATOM 2128 N N . ILE A 1 283 ? -5.021 10.947 4.632 1.00 97.81 283 ILE A N 1
ATOM 2129 C CA . ILE A 1 283 ? -4.544 11.739 5.763 1.00 97.81 283 ILE A CA 1
ATOM 2130 C C . ILE A 1 283 ? -3.057 11.998 5.539 1.00 97.81 283 ILE A C 1
ATOM 2132 O O . ILE A 1 283 ? -2.267 11.058 5.434 1.00 97.81 283 ILE A O 1
ATOM 2136 N N . ILE A 1 284 ? -2.690 13.275 5.463 1.00 96.69 284 ILE A N 1
ATOM 2137 C CA . ILE A 1 284 ? -1.336 13.730 5.150 1.00 96.69 284 ILE A CA 1
ATOM 2138 C C . ILE A 1 284 ? -0.822 14.527 6.348 1.00 96.69 284 ILE A C 1
ATOM 2140 O O . ILE A 1 284 ? -1.346 15.606 6.640 1.00 96.69 284 ILE A O 1
ATOM 2144 N N . ALA A 1 285 ? 0.198 14.008 7.030 1.00 95.50 285 ALA A N 1
ATOM 2145 C CA . ALA A 1 285 ? 0.918 14.734 8.072 1.00 95.50 285 ALA A CA 1
ATOM 2146 C C . ALA A 1 285 ? 2.185 15.375 7.492 1.00 95.50 285 ALA A C 1
ATOM 2148 O O . ALA A 1 285 ? 3.058 14.689 6.965 1.00 95.50 285 ALA A O 1
ATOM 2149 N N . GLY A 1 286 ? 2.297 16.693 7.616 1.00 92.12 286 GLY A N 1
ATOM 2150 C CA . GLY A 1 286 ? 3.463 17.452 7.183 1.00 92.12 286 GLY A CA 1
ATOM 2151 C C . GLY A 1 286 ? 3.895 18.488 8.210 1.00 92.12 286 GLY A C 1
ATOM 2152 O O . GLY A 1 286 ? 3.319 18.610 9.292 1.00 92.12 286 GLY A O 1
ATOM 2153 N N . LYS A 1 287 ? 4.914 19.277 7.864 1.00 86.38 287 LYS A N 1
ATOM 2154 C CA . LYS A 1 287 ? 5.495 20.290 8.774 1.00 86.38 287 LYS A CA 1
ATOM 2155 C C . LYS A 1 287 ? 4.510 21.382 9.212 1.00 86.38 287 LYS A C 1
ATOM 2157 O O . LYS A 1 287 ? 4.716 21.998 10.253 1.00 86.38 287 LYS A O 1
ATOM 2162 N N . GLU A 1 288 ? 3.453 21.609 8.436 1.00 86.06 288 GLU A N 1
ATOM 2163 C CA . GLU A 1 288 ? 2.397 22.594 8.716 1.00 86.06 288 GLU A CA 1
ATOM 2164 C C . GLU A 1 288 ? 1.215 22.010 9.520 1.00 86.06 288 GLU A C 1
ATOM 2166 O O . GLU A 1 288 ? 0.303 22.744 9.896 1.00 86.06 288 GLU A O 1
ATOM 2171 N N . GLY A 1 289 ? 1.227 20.704 9.817 1.00 90.56 289 GLY A N 1
ATOM 2172 C CA . GLY A 1 289 ? 0.173 20.001 10.550 1.00 90.56 289 GLY A CA 1
ATOM 2173 C C . GLY A 1 289 ? -0.430 18.840 9.757 1.00 90.56 289 GLY A C 1
ATOM 2174 O O . GLY A 1 289 ? 0.240 18.212 8.939 1.00 90.56 289 GLY A O 1
ATOM 2175 N N . VAL A 1 290 ? -1.707 18.535 10.011 1.00 94.50 290 VAL A N 1
ATOM 2176 C CA . VAL A 1 290 ? -2.422 17.425 9.357 1.00 94.50 290 VAL A CA 1
ATOM 2177 C C . VAL A 1 290 ? -3.506 17.955 8.436 1.00 94.50 290 VAL A C 1
ATOM 2179 O O . VAL A 1 290 ? -4.352 18.746 8.854 1.00 94.50 290 VAL A O 1
ATOM 2182 N N . SER A 1 291 ? -3.519 17.464 7.202 1.00 95.00 291 SER A N 1
ATOM 2183 C CA . SER A 1 291 ? -4.594 17.695 6.238 1.00 95.00 291 SER A CA 1
ATOM 2184 C C . SER A 1 291 ? -5.272 16.379 5.854 1.00 95.00 291 SER A C 1
ATOM 2186 O O . SER A 1 291 ? -4.709 15.296 6.022 1.00 95.00 291 SER A O 1
ATOM 2188 N N . VAL A 1 292 ? -6.505 16.471 5.354 1.00 96.25 292 VAL A N 1
ATOM 2189 C CA . VAL A 1 292 ? -7.262 15.322 4.845 1.00 96.25 292 VAL A CA 1
ATOM 2190 C C . VAL A 1 292 ? -7.780 15.668 3.454 1.00 96.25 292 VAL A C 1
ATOM 2192 O O . VAL A 1 292 ? -8.570 16.600 3.304 1.00 96.25 292 VAL A O 1
ATOM 2195 N N . LYS A 1 293 ? -7.347 14.913 2.443 1.00 95.69 293 LYS A N 1
ATOM 2196 C CA . LYS A 1 293 ? -7.957 14.908 1.106 1.00 95.69 293 LYS A CA 1
ATOM 2197 C C . LYS A 1 293 ? -8.990 13.781 1.031 1.00 95.69 293 LYS A C 1
ATOM 2199 O O . LYS A 1 293 ? -8.832 12.757 1.691 1.00 95.69 293 LYS A O 1
ATOM 2204 N N . SER A 1 294 ? -10.032 13.936 0.221 1.00 93.00 294 SER A N 1
ATOM 2205 C CA . SER A 1 294 ? -11.017 12.875 -0.026 1.00 93.00 294 SER A CA 1
ATOM 2206 C C . SER A 1 294 ? -11.726 13.086 -1.352 1.00 93.00 294 SER A C 1
ATOM 2208 O O . SER A 1 294 ? -12.169 14.207 -1.622 1.00 93.00 294 SER A O 1
ATOM 2210 N N . ASN A 1 295 ? -11.923 12.013 -2.114 1.00 79.00 295 ASN A N 1
ATOM 2211 C CA . ASN A 1 295 ? -12.739 12.069 -3.320 1.00 79.00 295 ASN A CA 1
ATOM 2212 C C . ASN A 1 295 ? -14.210 12.308 -2.924 1.00 79.00 295 ASN A C 1
ATOM 2214 O O . ASN A 1 295 ? -14.713 11.787 -1.925 1.00 79.00 295 ASN A O 1
ATOM 2218 N N . PHE A 1 296 ? -14.846 13.261 -3.610 1.00 54.81 296 PHE A N 1
ATOM 2219 C CA . PHE A 1 296 ? -15.927 14.060 -3.021 1.00 54.81 296 PHE A CA 1
ATOM 2220 C C . PHE A 1 296 ? -17.234 13.293 -2.738 1.00 54.81 296 PHE A C 1
ATOM 2222 O O . PHE A 1 296 ? -17.538 12.252 -3.312 1.00 54.81 296 PHE A O 1
ATOM 2229 N N . ASN A 1 297 ? -18.073 13.920 -1.905 1.00 40.34 297 ASN A N 1
ATOM 2230 C CA . ASN A 1 297 ? -19.456 13.542 -1.576 1.00 40.34 297 ASN A CA 1
ATOM 2231 C C . ASN A 1 297 ? -19.668 12.431 -0.524 1.00 40.34 297 ASN A C 1
ATOM 2233 O O . ASN A 1 297 ? -20.816 12.109 -0.212 1.00 40.34 297 ASN A O 1
ATOM 2237 N N . VAL A 1 298 ? -18.614 11.940 0.137 1.00 44.44 298 VAL A N 1
ATOM 2238 C CA . VAL A 1 298 ? -18.770 11.279 1.447 1.00 44.44 298 VAL A CA 1
ATOM 2239 C C . VAL A 1 298 ? -19.022 12.350 2.512 1.00 44.44 298 VAL A C 1
ATOM 2241 O O . VAL A 1 298 ? -18.096 13.021 2.964 1.00 44.44 298 VAL A O 1
ATOM 2244 N N . GLN A 1 299 ? -20.273 12.505 2.961 1.00 35.94 299 GLN A N 1
ATOM 2245 C CA . GLN A 1 299 ? -20.531 13.241 4.201 1.00 35.94 299 GLN A CA 1
ATOM 2246 C C . GLN A 1 299 ? -19.927 12.468 5.378 1.00 35.94 299 GLN A C 1
ATOM 2248 O O . GLN A 1 299 ? -20.469 11.456 5.830 1.00 35.94 299 GLN A O 1
ATOM 2253 N N . TRP A 1 300 ? -18.816 12.975 5.908 1.00 42.94 300 TRP A N 1
ATOM 2254 C CA . TRP A 1 300 ? -18.319 12.591 7.221 1.00 42.94 300 TRP A CA 1
ATOM 2255 C C . TRP A 1 300 ? -19.274 13.126 8.287 1.00 42.94 300 TRP A C 1
ATOM 2257 O O . TRP A 1 300 ? -19.096 14.219 8.821 1.00 42.94 300 TRP A O 1
ATOM 2267 N N . VAL A 1 301 ? -20.321 12.351 8.581 1.00 36.38 301 VAL A N 1
ATOM 2268 C CA . VAL A 1 301 ? -21.195 12.588 9.731 1.00 36.38 301 VAL A CA 1
ATOM 2269 C C . VAL A 1 301 ? -20.410 12.248 10.997 1.00 36.38 301 VAL A C 1
ATOM 2271 O O . VAL A 1 301 ? -20.551 11.175 11.582 1.00 36.38 301 VAL A O 1
ATOM 2274 N N . PHE A 1 302 ? -19.564 13.188 11.416 1.00 38.03 302 PHE A N 1
ATOM 2275 C CA . PHE A 1 302 ? -19.121 13.299 12.796 1.00 38.03 302 PHE A CA 1
ATOM 2276 C C . PHE A 1 302 ? -20.358 13.629 13.636 1.00 38.03 302 PHE A C 1
ATOM 2278 O O . PHE A 1 302 ? -20.709 14.790 13.836 1.00 38.03 302 PHE A O 1
ATOM 2285 N N . GLN A 1 303 ? -21.069 12.588 14.071 1.00 33.91 303 GLN A N 1
ATOM 2286 C CA . GLN A 1 303 ? -22.125 12.712 15.068 1.00 33.91 303 GLN A CA 1
ATOM 2287 C C . GLN A 1 303 ? -21.466 12.937 16.433 1.00 33.91 303 GLN A C 1
ATOM 2289 O O . GLN A 1 303 ? -21.311 12.017 17.233 1.00 33.91 303 GLN A O 1
ATOM 2294 N N . ASP A 1 304 ? -21.037 14.179 16.655 1.00 30.06 304 ASP A N 1
ATOM 2295 C CA . ASP A 1 304 ? -20.685 14.679 17.978 1.00 30.06 304 ASP A CA 1
ATOM 2296 C C . ASP A 1 304 ? -21.886 14.440 18.906 1.00 30.06 304 ASP A C 1
ATOM 2298 O O . ASP A 1 304 ? -23.022 14.824 18.604 1.00 30.06 304 ASP A O 1
ATOM 2302 N N . SER A 1 305 ? -21.664 13.718 20.002 1.00 35.47 305 SER A N 1
ATOM 2303 C CA . SER A 1 305 ? -22.723 13.148 20.840 1.00 35.47 305 SER A CA 1
ATOM 2304 C C . SER A 1 305 ? -23.325 14.164 21.823 1.00 35.47 305 SER A C 1
ATOM 2306 O O . SER A 1 305 ? -23.821 13.804 22.894 1.00 35.47 305 SER A O 1
ATOM 2308 N N . THR A 1 306 ? -23.341 15.448 21.449 1.00 36.75 306 THR A N 1
ATOM 2309 C CA . THR A 1 306 ? -23.765 16.567 22.295 1.00 36.75 306 THR A CA 1
ATOM 2310 C C . THR A 1 306 ? -24.939 17.383 21.713 1.00 36.75 306 THR A C 1
ATOM 2312 O O . THR A 1 306 ? -24.797 18.365 21.000 1.00 36.75 306 THR A O 1
ATOM 2315 N N . ARG A 1 307 ? -26.156 17.011 22.142 1.00 34.81 307 ARG A N 1
ATOM 2316 C CA . ARG A 1 307 ? -27.343 17.891 22.304 1.00 34.81 307 ARG A CA 1
ATOM 2317 C C . ARG A 1 307 ? -27.820 18.747 21.101 1.00 34.81 307 ARG A C 1
ATOM 2319 O O . ARG A 1 307 ? -27.724 19.966 21.111 1.00 34.81 307 ARG A O 1
ATOM 2326 N N . GLY A 1 308 ? -28.602 18.113 20.225 1.00 32.44 308 GLY A N 1
ATOM 2327 C CA . GLY A 1 308 ? -30.015 18.485 20.011 1.00 32.44 308 GLY A CA 1
ATOM 2328 C C . GLY A 1 308 ? -30.406 19.781 19.270 1.00 32.44 308 GLY A C 1
ATOM 2329 O O . GLY A 1 308 ? -30.338 20.877 19.808 1.00 32.44 308 GLY A O 1
ATOM 2330 N N . SER A 1 309 ? -31.094 19.618 18.133 1.00 33.59 309 SER A N 1
ATOM 2331 C CA . SER A 1 309 ? -32.437 20.204 17.917 1.00 33.59 309 SER A CA 1
ATOM 2332 C C . SER A 1 309 ? -33.101 19.627 16.654 1.00 33.59 309 SER A C 1
ATOM 2334 O O . SER A 1 309 ? -32.561 19.677 15.554 1.00 33.59 309 SER A O 1
ATOM 2336 N N . LEU A 1 310 ? -34.307 19.066 16.791 1.00 35.19 310 LEU A N 1
ATOM 2337 C CA . LEU A 1 310 ? -35.011 18.348 15.710 1.00 35.19 310 LEU A CA 1
ATOM 2338 C C . LEU A 1 310 ? -35.937 19.264 14.871 1.00 35.19 310 LEU A C 1
ATOM 2340 O O . LEU A 1 310 ? -36.934 18.814 14.310 1.00 35.19 310 LEU A O 1
ATOM 2344 N N . GLY A 1 311 ? -35.637 20.570 14.824 1.00 34.19 311 GLY A N 1
ATOM 2345 C CA . GLY A 1 311 ? -36.573 21.614 14.381 1.00 34.19 311 GLY A CA 1
ATOM 2346 C C . GLY A 1 311 ? -36.509 22.016 12.901 1.00 34.19 311 GLY A C 1
ATOM 2347 O O . GLY A 1 311 ? -37.548 22.145 12.255 1.00 34.19 311 GLY A O 1
ATOM 2348 N N . GLU A 1 312 ? -35.317 22.243 12.341 1.00 36.03 312 GLU A N 1
ATOM 2349 C CA . GLU A 1 312 ? -35.201 23.040 11.101 1.00 36.03 312 GLU A CA 1
ATOM 2350 C C . GLU A 1 312 ? -35.269 22.250 9.783 1.00 36.03 312 GLU A C 1
ATOM 2352 O O . GLU A 1 312 ? -35.616 22.807 8.737 1.00 36.03 312 GLU A O 1
ATOM 2357 N N . TRP A 1 313 ? -35.001 20.940 9.806 1.00 31.16 313 TRP A N 1
ATOM 2358 C CA . TRP A 1 313 ? -34.887 20.131 8.582 1.00 31.16 313 TRP A CA 1
ATOM 2359 C C . TRP A 1 313 ? -36.163 20.090 7.723 1.00 31.16 313 TRP A C 1
ATOM 2361 O O . TRP A 1 313 ? -36.077 19.963 6.499 1.00 31.16 313 TRP A O 1
ATOM 2371 N N . ARG A 1 314 ? -37.351 20.265 8.320 1.00 31.38 314 ARG A N 1
ATOM 2372 C CA . ARG A 1 314 ? -38.631 20.205 7.590 1.00 31.38 314 ARG A CA 1
ATOM 2373 C C . ARG A 1 314 ? -38.892 21.372 6.629 1.00 31.38 314 ARG A C 1
ATOM 2375 O O . ARG A 1 314 ? -39.727 21.209 5.749 1.00 31.38 314 ARG A O 1
ATOM 2382 N N . LYS A 1 315 ? -38.188 22.511 6.720 1.00 34.22 315 LYS A N 1
ATOM 2383 C CA . LYS A 1 315 ? -38.426 23.663 5.817 1.00 34.22 315 LYS A CA 1
ATOM 2384 C C . LYS A 1 315 ? -37.555 23.700 4.554 1.00 34.22 315 LYS A C 1
ATOM 2386 O O . LYS A 1 315 ? -37.880 24.439 3.629 1.00 34.22 315 LYS A O 1
ATOM 2391 N N . LYS A 1 316 ? -36.461 22.929 4.480 1.00 34.16 316 LYS A N 1
ATOM 2392 C CA . LYS A 1 316 ? -35.469 23.051 3.385 1.00 34.16 316 LYS A CA 1
ATOM 2393 C C . LYS A 1 316 ? -35.673 22.079 2.213 1.00 34.16 316 LYS A C 1
ATOM 2395 O O . LYS A 1 316 ? -35.153 22.330 1.130 1.00 34.16 316 LYS A O 1
ATOM 2400 N N . VAL A 1 317 ? -36.446 21.007 2.406 1.00 36.19 317 VAL A N 1
ATOM 2401 C CA . VAL A 1 317 ? -36.720 19.987 1.370 1.00 36.19 317 VAL A CA 1
ATOM 2402 C C . VAL A 1 317 ? -37.855 20.411 0.426 1.00 36.19 317 VAL A C 1
ATOM 2404 O O . VAL A 1 317 ? -37.776 20.197 -0.782 1.00 36.19 317 VAL A O 1
ATOM 2407 N N . GLU A 1 318 ? -38.891 21.071 0.946 1.00 31.59 318 GLU A N 1
ATOM 2408 C CA . GLU A 1 318 ? -40.121 21.364 0.190 1.00 31.59 318 GLU A CA 1
ATOM 2409 C C . GLU A 1 318 ? -39.986 22.537 -0.806 1.00 31.59 318 GLU A C 1
ATOM 2411 O O . GLU A 1 318 ? -40.773 22.661 -1.743 1.00 31.59 318 GLU A O 1
ATOM 2416 N N . LEU A 1 319 ? -38.932 23.353 -0.681 1.00 33.62 319 LEU A N 1
ATOM 2417 C CA . LEU A 1 319 ? -38.672 24.522 -1.536 1.00 33.62 319 LEU A CA 1
ATOM 2418 C C . LEU A 1 319 ? -37.830 24.246 -2.800 1.00 33.62 319 LEU A C 1
ATOM 2420 O O . LEU A 1 319 ? -37.576 25.173 -3.566 1.00 33.62 319 LEU A O 1
ATOM 2424 N N . ARG A 1 320 ? -37.406 22.997 -3.060 1.00 34.06 320 ARG A N 1
ATOM 2425 C CA . ARG A 1 320 ? -36.608 22.637 -4.260 1.00 34.06 320 ARG A CA 1
ATOM 2426 C C . ARG A 1 320 ? -37.276 21.665 -5.242 1.00 34.06 320 ARG A C 1
ATOM 2428 O O . ARG A 1 320 ? -36.703 21.376 -6.287 1.00 34.06 320 ARG A O 1
ATOM 2435 N N . SER A 1 321 ? -38.505 21.223 -4.977 1.00 37.19 321 SER A N 1
ATOM 2436 C CA . SER A 1 321 ? -39.244 20.277 -5.834 1.00 37.19 321 SER A CA 1
ATOM 2437 C C . SER A 1 321 ? -39.879 20.893 -7.095 1.00 37.19 321 SER A C 1
ATOM 2439 O O . SER A 1 321 ? -40.331 20.155 -7.969 1.00 37.19 321 SER A O 1
ATOM 2441 N N . ARG A 1 322 ? -39.925 22.230 -7.222 1.00 38.50 322 ARG A N 1
ATOM 2442 C CA . ARG A 1 322 ? -40.730 22.929 -8.250 1.00 38.50 322 ARG A CA 1
ATOM 2443 C C . ARG A 1 322 ? -40.011 23.356 -9.540 1.00 38.50 322 ARG A C 1
ATOM 2445 O O . ARG A 1 322 ? -40.702 23.740 -10.477 1.00 38.50 322 ARG A O 1
ATOM 2452 N N . SER A 1 323 ? -38.682 23.240 -9.642 1.00 39.66 323 SER A N 1
ATOM 2453 C CA . SER A 1 323 ? -37.917 23.814 -10.776 1.00 39.66 323 SER A CA 1
ATOM 2454 C C . SER A 1 323 ? -37.169 22.810 -11.668 1.00 39.66 323 SER A C 1
ATOM 2456 O O . SER A 1 323 ? -36.325 23.220 -12.456 1.00 39.66 323 SER A O 1
ATOM 2458 N N . CYS A 1 324 ? -37.464 21.505 -11.592 1.00 38.41 324 CYS A N 1
ATOM 2459 C CA . CYS A 1 324 ? -36.848 20.490 -12.472 1.00 38.41 324 CYS A CA 1
ATOM 2460 C C . CYS A 1 324 ? -37.873 19.493 -13.066 1.00 38.41 324 CYS A C 1
ATOM 2462 O O . CYS A 1 324 ? -37.614 18.303 -13.230 1.00 38.41 324 CYS A O 1
ATOM 2464 N N . GLY A 1 325 ? -39.081 19.983 -13.367 1.00 41.75 325 GLY A N 1
ATOM 2465 C CA . GLY A 1 325 ? -40.266 19.165 -13.665 1.00 41.75 325 GLY A CA 1
ATOM 2466 C C . GLY A 1 325 ? -40.496 18.732 -15.122 1.00 41.75 325 GLY A C 1
ATOM 2467 O O . GLY A 1 325 ? -41.603 18.295 -15.422 1.00 41.75 325 GLY A O 1
ATOM 2468 N N . VAL A 1 326 ? -39.520 18.864 -16.036 1.00 41.41 326 VAL A N 1
ATOM 2469 C CA . VAL A 1 326 ? -39.744 18.617 -17.486 1.00 41.41 326 VAL A CA 1
ATOM 2470 C C . VAL A 1 326 ? -38.803 17.568 -18.096 1.00 41.41 326 VAL A C 1
ATOM 2472 O O . VAL A 1 326 ? -39.265 16.672 -18.800 1.00 41.41 326 VAL A O 1
ATOM 2475 N N . TRP A 1 327 ? -37.496 17.619 -17.819 1.00 34.22 327 TRP A N 1
ATOM 2476 C CA . TRP A 1 327 ? -36.515 16.766 -18.516 1.00 34.22 327 TRP A CA 1
ATOM 2477 C C . TRP A 1 327 ? -36.533 15.284 -18.099 1.00 34.22 327 TRP A C 1
ATOM 2479 O O . TRP A 1 327 ? -36.296 14.404 -18.927 1.00 34.22 327 TRP A O 1
ATOM 2489 N N . PHE A 1 328 ? -36.868 14.976 -16.842 1.00 34.78 328 PHE A N 1
ATOM 2490 C CA . PHE A 1 328 ? -36.671 13.629 -16.281 1.00 34.78 328 PHE A CA 1
ATOM 2491 C C . PHE A 1 328 ? -37.557 12.531 -16.908 1.00 34.78 328 PHE A C 1
ATOM 2493 O O . PHE A 1 328 ? -37.217 11.349 -16.857 1.00 34.78 328 PHE A O 1
ATOM 2500 N N . ARG A 1 329 ? -38.686 12.892 -17.540 1.00 38.84 329 ARG A N 1
ATOM 2501 C CA . ARG A 1 329 ? -39.624 11.916 -18.130 1.00 38.84 329 ARG A CA 1
ATOM 2502 C C . ARG A 1 329 ? -39.186 11.337 -19.480 1.00 38.84 329 ARG A C 1
ATOM 2504 O O . ARG A 1 329 ? -39.754 10.326 -19.883 1.00 38.84 329 ARG A O 1
ATOM 2511 N N . LYS A 1 330 ? -38.212 11.934 -20.183 1.00 40.84 330 LYS A N 1
ATOM 2512 C CA . LYS A 1 330 ? -37.890 11.547 -21.574 1.00 40.84 330 LYS A CA 1
ATOM 2513 C C . LYS A 1 330 ? -36.806 10.471 -21.730 1.00 40.84 330 LYS A C 1
ATOM 2515 O O . LYS A 1 330 ? -36.725 9.883 -22.800 1.00 40.84 330 LYS A O 1
ATOM 2520 N N . LEU A 1 331 ? -36.014 10.190 -20.688 1.00 39.25 331 LEU A N 1
ATOM 2521 C CA . LEU A 1 331 ? -34.908 9.213 -20.739 1.00 39.25 331 LEU A CA 1
ATOM 2522 C C . LEU A 1 331 ? -35.180 7.910 -19.963 1.00 39.25 331 LEU A C 1
ATOM 2524 O O . LEU A 1 331 ? -34.801 6.839 -20.425 1.00 39.25 331 LEU A O 1
ATOM 2528 N N . PHE A 1 332 ? -35.885 7.959 -18.827 1.00 41.62 332 PHE A N 1
ATOM 2529 C CA . PHE A 1 332 ? -36.084 6.777 -17.967 1.00 41.62 332 PHE A CA 1
ATOM 2530 C C . PHE A 1 332 ? -37.340 5.935 -18.270 1.00 41.62 332 PHE A C 1
ATOM 2532 O O . PHE A 1 332 ? -37.515 4.864 -17.687 1.00 41.62 332 PHE A O 1
ATOM 2539 N N . GLY A 1 333 ? -38.204 6.371 -19.196 1.00 38.72 333 GLY A N 1
ATOM 2540 C CA . GLY A 1 333 ? -39.491 5.717 -19.476 1.00 38.72 333 GLY A CA 1
ATOM 2541 C C . GLY A 1 333 ? -39.389 4.252 -19.928 1.00 38.72 333 GLY A C 1
ATOM 2542 O O . GLY A 1 333 ? -40.146 3.412 -19.446 1.00 38.72 333 GLY A O 1
ATOM 2543 N N . ASN A 1 334 ? -38.429 3.916 -20.798 1.00 46.69 33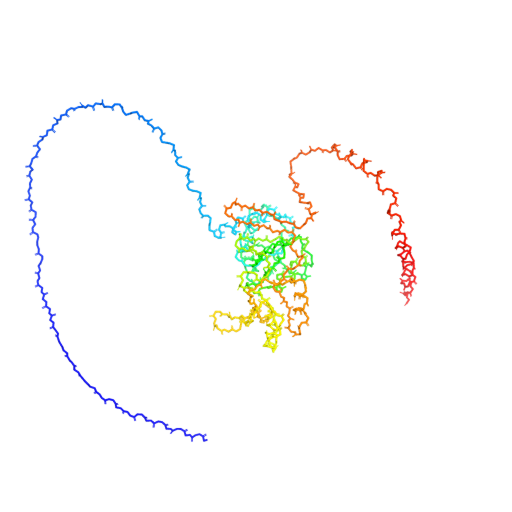4 ASN A N 1
ATOM 2544 C CA . ASN A 1 334 ? -38.308 2.556 -21.343 1.00 46.69 334 ASN A CA 1
ATOM 2545 C C . ASN A 1 334 ? -37.730 1.535 -20.347 1.00 46.69 334 ASN A C 1
ATOM 2547 O O . ASN A 1 334 ? -38.035 0.345 -20.448 1.00 46.69 334 ASN A O 1
ATOM 2551 N N . TRP A 1 335 ? -36.916 1.967 -19.377 1.00 42.66 335 TRP A N 1
ATOM 2552 C CA . TRP A 1 335 ? -36.182 1.043 -18.503 1.00 42.66 335 TRP A CA 1
ATOM 2553 C C . TRP A 1 335 ? -37.106 0.320 -17.510 1.00 42.66 335 TRP A C 1
ATOM 2555 O O . TRP A 1 335 ? -36.989 -0.892 -17.317 1.00 42.66 335 TRP A O 1
ATOM 2565 N N . LEU A 1 336 ? -38.095 1.029 -16.945 1.00 44.62 336 LEU A N 1
ATOM 2566 C CA . LEU A 1 336 ? -39.088 0.427 -16.043 1.00 44.62 336 LEU A CA 1
ATOM 2567 C C . LEU A 1 336 ? -39.976 -0.615 -16.741 1.00 44.62 336 LEU A C 1
ATOM 2569 O O . LEU A 1 336 ? -40.373 -1.594 -16.107 1.00 44.62 336 LEU A O 1
ATOM 2573 N N . THR A 1 337 ? -40.285 -0.421 -18.025 1.00 48.12 337 THR A N 1
ATOM 2574 C CA . THR A 1 337 ? -41.101 -1.355 -18.816 1.00 48.12 337 THR A CA 1
ATOM 2575 C C . THR A 1 337 ? -40.336 -2.653 -19.068 1.00 48.12 337 THR A C 1
ATOM 2577 O O . THR A 1 337 ? -40.797 -3.722 -18.673 1.00 48.12 337 THR A O 1
ATOM 2580 N N . VAL A 1 338 ? -39.108 -2.565 -19.597 1.00 51.66 338 VAL A N 1
ATOM 2581 C CA . VAL A 1 338 ? -38.243 -3.736 -19.851 1.00 51.66 338 VAL A CA 1
ATOM 2582 C C . VAL A 1 338 ? -37.982 -4.544 -18.570 1.00 51.66 338 VAL A C 1
ATOM 2584 O O . VAL A 1 338 ? -37.990 -5.778 -18.599 1.00 51.66 338 VAL A O 1
ATOM 2587 N N . TRP A 1 339 ? -37.810 -3.871 -17.428 1.00 43.22 339 TRP A N 1
ATOM 2588 C CA . TRP A 1 339 ? -37.642 -4.529 -16.129 1.00 43.22 339 TRP A CA 1
ATOM 2589 C C . TRP A 1 339 ? -38.921 -5.239 -15.647 1.00 43.22 339 TRP A C 1
ATOM 2591 O O . TRP A 1 339 ? -38.853 -6.367 -15.151 1.00 43.22 339 TRP A O 1
ATOM 2601 N N . ARG A 1 340 ? -40.102 -4.628 -15.839 1.00 51.66 340 ARG A N 1
ATOM 2602 C CA . ARG A 1 340 ? -41.402 -5.243 -15.507 1.00 51.66 340 ARG A CA 1
ATOM 2603 C C . ARG A 1 340 ? -41.721 -6.460 -16.374 1.00 51.66 340 ARG A C 1
ATOM 2605 O O . ARG A 1 340 ? -42.232 -7.441 -15.836 1.00 51.66 340 ARG A O 1
ATOM 2612 N N . GLU A 1 341 ? -41.385 -6.437 -17.661 1.00 50.22 341 GLU A N 1
ATOM 2613 C CA . GLU A 1 341 ? -41.529 -7.606 -18.536 1.00 50.22 341 GLU A CA 1
ATOM 2614 C C . GLU A 1 341 ? -40.625 -8.760 -18.083 1.00 50.22 341 GLU A C 1
ATOM 2616 O O . GLU A 1 341 ? -41.127 -9.850 -17.808 1.00 50.22 341 GLU A O 1
ATOM 2621 N N . ARG A 1 342 ? -39.316 -8.520 -17.894 1.00 47.12 342 ARG A N 1
ATOM 2622 C CA . ARG A 1 342 ? -38.370 -9.572 -17.468 1.00 47.12 342 ARG A CA 1
ATOM 2623 C C . ARG A 1 342 ? -38.741 -10.216 -16.127 1.00 47.12 342 ARG A C 1
ATOM 2625 O O . ARG A 1 342 ? -38.553 -11.422 -15.964 1.00 47.12 342 ARG A O 1
ATOM 2632 N N . ARG A 1 343 ? -39.306 -9.456 -15.178 1.00 44.38 343 ARG A N 1
ATOM 2633 C CA . ARG A 1 343 ? -39.702 -9.992 -13.861 1.00 44.38 343 ARG A CA 1
ATOM 2634 C C . ARG A 1 343 ? -40.866 -10.993 -13.951 1.00 44.38 343 ARG A C 1
ATOM 2636 O O . ARG A 1 343 ? -40.846 -11.995 -13.239 1.00 44.38 343 ARG A O 1
ATOM 2643 N N . LYS A 1 344 ? -41.819 -10.788 -14.874 1.00 46.53 344 LYS A N 1
ATOM 2644 C CA . LYS A 1 344 ? -42.921 -11.738 -15.140 1.00 46.53 344 LYS A CA 1
ATOM 2645 C C . LYS A 1 344 ? -42.421 -13.053 -15.747 1.00 46.53 344 LYS A C 1
ATOM 2647 O O . LYS A 1 344 ? -42.947 -14.112 -15.415 1.00 46.53 344 LYS A O 1
ATOM 2652 N N . THR A 1 345 ? -41.411 -13.003 -16.618 1.00 47.50 345 THR A N 1
ATOM 2653 C CA .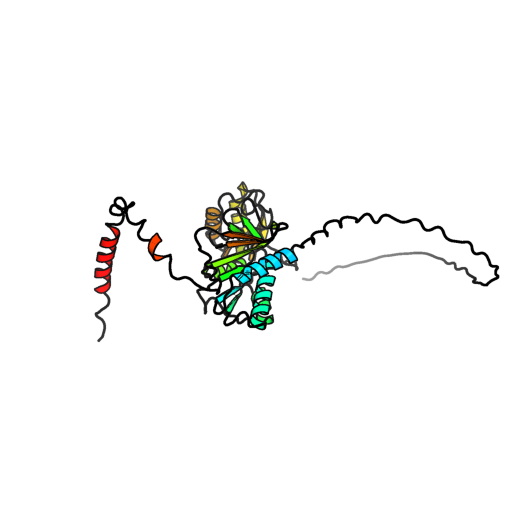 THR A 1 345 ? -40.837 -14.208 -17.243 1.00 47.50 345 THR A CA 1
ATOM 2654 C C . THR A 1 345 ? -40.077 -15.069 -16.235 1.00 47.50 345 THR A C 1
ATOM 2656 O O . THR A 1 345 ? -40.114 -16.293 -16.332 1.00 47.50 345 THR A O 1
ATOM 2659 N N . PHE A 1 346 ? -39.427 -14.449 -15.244 1.00 38.41 346 PHE A N 1
ATOM 2660 C CA . PHE A 1 346 ? -38.660 -15.161 -14.218 1.00 38.41 346 PHE A CA 1
ATOM 2661 C C . PHE A 1 346 ? -39.566 -15.914 -13.225 1.00 38.41 346 PHE A C 1
ATOM 2663 O O . PHE A 1 346 ? -39.328 -17.084 -12.934 1.00 38.41 346 PHE A O 1
ATOM 2670 N N . GLN A 1 347 ? -40.671 -15.298 -12.779 1.00 42.34 347 GLN A N 1
ATOM 2671 C CA . GLN A 1 347 ? -41.622 -15.929 -11.845 1.00 42.34 347 GLN A CA 1
ATOM 2672 C C . GLN A 1 347 ? -42.434 -17.098 -12.440 1.00 42.34 347 GLN A C 1
ATOM 2674 O O . GLN A 1 347 ? -43.127 -17.786 -11.697 1.00 42.34 347 GLN A O 1
ATOM 2679 N N . ARG A 1 348 ? -42.348 -17.365 -13.753 1.00 43.09 348 ARG A N 1
ATOM 2680 C CA . ARG A 1 348 ? -43.017 -18.505 -14.413 1.00 43.09 348 ARG A CA 1
ATOM 2681 C C . ARG A 1 348 ? -42.142 -19.755 -14.600 1.00 43.09 348 ARG A C 1
ATOM 2683 O O . ARG A 1 348 ? -42.617 -20.706 -15.210 1.00 43.09 348 ARG A O 1
ATOM 2690 N N . LYS A 1 349 ? -40.891 -19.776 -14.116 1.00 42.94 349 LYS A N 1
ATOM 2691 C CA . LYS A 1 349 ? -39.952 -20.898 -14.350 1.00 42.94 349 LYS A CA 1
ATOM 2692 C C . LYS A 1 349 ? -39.481 -21.686 -13.118 1.00 42.94 349 LYS A C 1
ATOM 2694 O O . LYS A 1 349 ? -38.756 -22.653 -13.304 1.00 42.94 349 LYS A O 1
ATOM 2699 N N . TYR A 1 350 ? -39.904 -21.327 -11.903 1.00 38.97 350 TYR A N 1
ATOM 2700 C CA . TYR A 1 350 ? -39.431 -21.968 -10.661 1.00 38.97 350 TYR A CA 1
ATOM 2701 C C . TYR A 1 350 ? -40.547 -22.260 -9.635 1.00 38.97 350 TYR A C 1
ATOM 2703 O O . TYR A 1 350 ? -40.369 -22.038 -8.444 1.00 38.97 350 TYR A O 1
ATOM 2711 N N . VAL A 1 351 ? -41.708 -22.759 -10.089 1.00 45.56 351 VAL A N 1
ATOM 2712 C CA . VAL A 1 351 ? -42.777 -23.284 -9.203 1.00 45.56 351 VAL A CA 1
ATOM 2713 C C . VAL A 1 351 ? -43.454 -24.531 -9.809 1.00 45.56 351 VAL A C 1
ATOM 2715 O O . VAL A 1 351 ? -44.671 -24.568 -9.942 1.00 45.56 351 VAL A O 1
ATOM 2718 N N . THR A 1 352 ? -42.679 -25.548 -10.216 1.00 44.16 352 THR A N 1
ATOM 2719 C CA . THR A 1 352 ? -43.191 -26.899 -10.573 1.00 44.16 352 THR A CA 1
ATOM 2720 C C . THR A 1 352 ? -42.092 -27.981 -10.513 1.00 44.16 352 THR A C 1
ATOM 2722 O O . THR A 1 352 ? -41.693 -28.501 -11.551 1.00 44.16 352 THR A O 1
ATOM 2725 N N . THR A 1 353 ? -41.620 -28.345 -9.319 1.00 33.66 353 THR A N 1
ATOM 2726 C CA . THR A 1 353 ? -40.915 -29.623 -9.052 1.00 33.66 353 THR A CA 1
ATOM 2727 C C . THR A 1 353 ? -41.034 -29.952 -7.565 1.00 33.66 353 THR A C 1
ATOM 2729 O O . THR A 1 353 ? -40.215 -29.484 -6.778 1.00 33.66 353 THR A O 1
ATOM 2732 N N . ASP A 1 354 ? -42.064 -30.712 -7.193 1.00 36.03 354 ASP A N 1
ATOM 2733 C CA . ASP A 1 354 ? -42.182 -31.338 -5.869 1.00 36.03 354 ASP A CA 1
ATOM 2734 C C . ASP A 1 354 ? -43.122 -32.558 -5.979 1.00 36.03 354 ASP A C 1
ATOM 2736 O O . ASP A 1 354 ? -44.348 -32.409 -5.999 1.00 36.03 354 ASP A O 1
ATOM 2740 N N . ARG A 1 355 ? -42.533 -33.738 -6.223 1.00 35.50 355 ARG A N 1
ATOM 2741 C CA . ARG A 1 355 ? -43.136 -35.085 -6.281 1.00 35.50 355 ARG A CA 1
ATOM 2742 C C . ARG A 1 355 ? -42.040 -36.146 -6.259 1.00 35.50 355 ARG A C 1
ATOM 2744 O O . ARG A 1 355 ? -41.004 -35.890 -6.911 1.00 35.50 355 ARG A O 1
#

InterPro domains:
  IPR004788 Ribose 5-phosphate isomerase, type A [PF06026] (113-289)
  IPR004788 Ribose 5-phosphate isomerase, type A [TIGR00021] (67-290)
  IPR004788 Ribose 5-phosphate isomerase, type A [cd01398] (67-286)
  IPR020672 Ribose-5-phosphate isomerase, type A, subgroup [MF_00170] (64-293)
  IPR037171 NagB/RpiA transferase-like [SSF100950] (63-246)
  IPR050262 Ribose 5-phosphate isomerase [PTHR43748] (51-295)

Organism: Papaver somniferum (NCBI:txid3469)

pLDDT: mean 77.59, std 27.94, range [30.0, 98.94]

Sequence (355 aa):
MAATSSLQSRTSSLKSASRSIYNNGISRLIPHSPPSTLKLHHHTQSSLSIKAFSSPSPTPILTQDDLKKIAADKAVEYVRSGMVLGLGTGSTAAFVVSKIGELLKSGELKDIVGIPTSKRTYEQALSLGIPLSVLDDHPYLDLSIDGADEVDPDLNLVKGRGGALLREKMVEAASKKFVVVVDDTKLVDGLGGSGLAMPVEVVQFCWKYNLVKLEELFKDEGCEAKLRIDGDGKPYVTDNANYIVDLYFKTPIRDGLAAGKEISSFQGVVEHGLFLDMATAVIIAGKEGVSVKSNFNVQWVFQDSTRGSLGEWRKKVELRSRSCGVWFRKLFGNWLTVWRERRKTFQRKYVTTDR

Foldseek 3Di:
DDDDDDDDDDDDDDDDDDDDDDDDDDDDDDDDDDDDDDDDDDDDDDDDDDPDDDDPDPDDDQDQLNLLLQLLVVVCVPDAAQFEEEQADDSSSLSNLLVVLVCVVVVVHYNYEYAYLFPVRVVSNVVSVHHYDHCVVVVAGAEYEYEFQAAEPQGKGFHCPVQRQVSNQSSLVRYPAYEYGHEPVRYANAPLRVQWWWKWWFAPPPVVVLQVVLCVVCVVQVKDKDWDADPVRHFDAHRVRTTIITIGGNHHDPDLVVSQVVSVVDPGTDHTRIGPPRHQKYWYGYPVGIDIDGDDDPPPPPVPVDDDDPPDPVPPPVVPPPPPPPDPCPPCVVVVVVVVVVVVVVVVPPDDDDD

Secondary structure (DSSP, 8-state):
---------------------------------------------------PPPPPPPPP---HHHHHHHHHHHHHTT--TT-EEEE--SHHHHHHHHHHHHHHHHTSS-S-EEEESSHHHHHHHHHTT--B--TTT-SSBSEEEEE-SEE-TTS-EE--TTS-HHHHHHHHHTBS-EEEEEEGGGB-SSTTTTSS-EEEEE-STTHHHHHHHHHHHTGGGT-EEEE-B-TTSSBPB-TTS-EEEEEE-SS--S-HHHHHHHHTTSBTEEEESEE-S--SEEEEEETTEEEEEE-TT-------SS----SSGGGTSTTSTTS--SGGGTTSHHHHHHHHHHHHHHTTSSS----

Radius of gyration: 34.92 Å; chains: 1; bounding box: 109×94×77 Å